Protein AF-A0A847GMW1-F1 (afdb_monomer)

pLDDT: mean 71.44, std 18.72, range [28.06, 96.75]

Nearest PDB structures (foldseek):
  8i24-assembly1_F  TM=3.185E-01  e=9.492E-01  Acetivibrio thermocellus DSM 1313

Foldseek 3Di:
DDDDDDDLFDPDVVLVVVLVPDPPNPDPVNVVVVLVSCLVLQLVLLQVLLVVVDDVCNVVLSVCRSVQCVVCVVVDDVVVHGPSVVSNVSSNVVVVVVSVVVVVVVVVVVVVVVVVVVPDDDPVRVVVVVVVLVVLQVLVVVLLVQLDDDDPPDQAFRLSLLQLLLLLLLQLVVVLPPVVPPDPPPDQPLVCCCPRNRPDDPVSQQDDRGPLFDGSVQLSVLCSVVLRDPVNHDALQNSQVSRCVRSVVPDHDDSVNSVVSNVVSVVSSVVRADPVSCVPRPCSSPPDPPPPDDDPPPPPPPDD

Structure (mmCIF, N/CA/C/O backbone):
data_AF-A0A847GMW1-F1
#
_entry.id   AF-A0A847GMW1-F1
#
loop_
_atom_site.group_PDB
_atom_site.id
_atom_site.type_symbol
_atom_site.label_atom_id
_atom_site.label_alt_id
_atom_site.label_comp_id
_atom_site.label_asym_id
_atom_site.label_entity_id
_atom_site.label_seq_id
_atom_site.pdbx_PDB_ins_code
_atom_site.Cartn_x
_atom_site.Cartn_y
_atom_site.Cartn_z
_atom_site.occupancy
_atom_site.B_iso_or_equiv
_atom_site.auth_seq_id
_atom_site.auth_comp_id
_atom_site.auth_asym_id
_atom_site.auth_atom_id
_atom_site.pdbx_PDB_model_num
ATOM 1 N N . MET A 1 1 ? 62.583 -33.931 -1.466 1.00 33.19 1 MET A N 1
ATOM 2 C CA . MET A 1 1 ? 61.457 -34.271 -0.573 1.00 33.19 1 MET A CA 1
ATOM 3 C C . MET A 1 1 ? 60.301 -33.359 -0.937 1.00 33.19 1 MET A C 1
ATOM 5 O O . MET A 1 1 ? 60.322 -32.197 -0.564 1.00 33.19 1 MET A O 1
ATOM 9 N N . MET A 1 2 ? 59.377 -33.835 -1.773 1.00 28.06 2 MET A N 1
ATOM 10 C CA . MET A 1 2 ? 58.154 -33.099 -2.097 1.00 28.06 2 MET A CA 1
ATOM 11 C C . MET A 1 2 ? 57.118 -33.457 -1.034 1.00 28.06 2 MET A C 1
ATOM 13 O O . MET A 1 2 ? 56.623 -34.579 -1.003 1.00 28.06 2 MET A O 1
ATOM 17 N N . THR A 1 3 ? 56.869 -32.529 -0.118 1.00 30.58 3 THR A N 1
ATOM 18 C CA . THR A 1 3 ? 55.766 -32.603 0.838 1.00 30.58 3 THR A CA 1
ATOM 19 C C . THR A 1 3 ? 54.470 -32.312 0.098 1.00 30.58 3 THR A C 1
ATOM 21 O O . THR A 1 3 ? 54.241 -31.192 -0.358 1.00 30.58 3 THR A O 1
ATOM 24 N N . THR A 1 4 ? 53.646 -33.341 -0.050 1.00 29.23 4 THR A N 1
ATOM 25 C CA . THR A 1 4 ? 52.258 -33.254 -0.502 1.00 29.23 4 THR A CA 1
ATOM 26 C C . THR A 1 4 ? 51.489 -32.289 0.413 1.00 29.23 4 THR A C 1
ATOM 28 O O . THR A 1 4 ? 51.640 -32.390 1.634 1.00 29.23 4 THR A O 1
ATOM 31 N N . PRO A 1 5 ? 50.686 -31.351 -0.120 1.00 29.02 5 PRO A N 1
ATOM 32 C CA . PRO A 1 5 ? 49.871 -30.475 0.713 1.00 29.02 5 PRO A CA 1
ATOM 33 C C . PRO A 1 5 ? 48.767 -31.280 1.424 1.00 29.02 5 PRO A C 1
ATOM 35 O O . PRO A 1 5 ? 48.314 -32.301 0.894 1.00 29.02 5 PRO A O 1
ATOM 38 N N . PRO A 1 6 ? 48.337 -30.853 2.624 1.00 32.53 6 PRO A N 1
ATOM 39 C CA . PRO A 1 6 ? 47.317 -31.551 3.388 1.00 32.53 6 PRO A CA 1
ATOM 40 C C . PRO A 1 6 ? 45.975 -31.503 2.652 1.00 32.53 6 PRO A C 1
ATOM 42 O O . PRO A 1 6 ? 45.559 -30.484 2.102 1.00 32.53 6 PRO A O 1
ATOM 45 N N . ASN A 1 7 ? 45.310 -32.651 2.643 1.00 33.22 7 ASN A N 1
ATOM 46 C CA . ASN A 1 7 ? 44.017 -32.874 2.021 1.00 33.22 7 ASN A CA 1
ATOM 47 C C . ASN A 1 7 ? 42.933 -32.114 2.817 1.00 33.22 7 ASN A C 1
ATOM 49 O O . ASN A 1 7 ? 42.370 -32.646 3.770 1.00 33.22 7 ASN A O 1
ATOM 53 N N . HIS A 1 8 ? 42.663 -30.852 2.468 1.00 36.12 8 HIS A N 1
ATOM 54 C CA . HIS A 1 8 ? 41.617 -30.009 3.072 1.00 36.12 8 HIS A CA 1
ATOM 55 C C . HIS A 1 8 ? 40.205 -30.395 2.582 1.00 36.12 8 HIS A C 1
ATOM 57 O O . HIS A 1 8 ? 39.470 -29.568 2.052 1.00 36.12 8 HIS A O 1
ATOM 63 N N . GLY A 1 9 ? 39.839 -31.674 2.706 1.00 38.69 9 GLY A N 1
ATOM 64 C CA . GLY A 1 9 ? 38.622 -32.231 2.100 1.00 38.69 9 GLY A CA 1
ATOM 65 C C . GLY A 1 9 ? 37.506 -32.643 3.061 1.00 38.69 9 GLY A C 1
ATOM 66 O O . GLY A 1 9 ? 36.422 -32.980 2.599 1.00 38.69 9 GLY A O 1
ATOM 67 N N . SER A 1 10 ? 37.722 -32.629 4.376 1.00 44.22 10 SER A N 1
ATOM 68 C CA . SER A 1 10 ? 36.699 -33.063 5.331 1.00 44.22 10 SER A CA 1
ATOM 69 C C . SER A 1 10 ? 36.701 -32.136 6.533 1.00 44.22 10 SER A C 1
ATOM 71 O O . SER A 1 10 ? 37.574 -32.230 7.389 1.00 44.22 10 SER A O 1
ATOM 73 N N . ILE A 1 11 ? 35.724 -31.232 6.598 1.00 51.75 11 ILE A N 1
ATOM 74 C CA . ILE A 1 11 ? 35.306 -30.690 7.892 1.00 51.75 11 ILE A CA 1
ATOM 75 C C . ILE A 1 11 ? 34.851 -31.909 8.693 1.00 51.75 11 ILE A C 1
ATOM 77 O O . ILE A 1 11 ? 33.996 -32.660 8.226 1.00 51.75 11 ILE A O 1
ATOM 81 N N . ASP A 1 12 ? 35.505 -32.157 9.821 1.00 52.75 12 ASP A N 1
ATOM 82 C CA . ASP A 1 12 ? 35.295 -33.354 10.624 1.00 52.75 12 ASP A CA 1
ATOM 83 C C . ASP A 1 12 ? 33.821 -33.447 11.049 1.00 52.75 12 ASP A C 1
ATOM 85 O O . ASP A 1 12 ? 33.290 -32.542 11.700 1.00 52.75 12 ASP A O 1
ATOM 89 N N . VAL A 1 13 ? 33.143 -34.513 10.620 1.00 48.09 13 VAL A N 1
ATOM 90 C CA . VAL A 1 13 ? 31.708 -34.743 10.861 1.00 48.09 13 VAL A CA 1
ATOM 91 C C . VAL A 1 13 ? 31.421 -34.761 12.369 1.00 48.09 13 VAL A C 1
ATOM 93 O O . VAL A 1 13 ? 30.369 -34.293 12.808 1.00 48.09 13 VAL A O 1
ATOM 96 N N . GLU A 1 14 ? 32.398 -35.185 13.178 1.00 44.16 14 GLU A N 1
ATOM 97 C CA . GLU A 1 14 ? 32.334 -35.174 14.643 1.00 44.16 14 GLU A CA 1
ATOM 98 C C . GLU A 1 14 ? 32.277 -33.751 15.232 1.00 44.16 14 GLU A C 1
ATOM 100 O O . GLU A 1 14 ? 31.551 -33.503 16.200 1.00 44.16 14 GLU A O 1
ATOM 105 N N . HIS A 1 15 ? 32.957 -32.780 14.610 1.00 51.28 15 HIS A N 1
ATOM 106 C CA . HIS A 1 15 ? 32.913 -31.366 15.008 1.00 51.28 15 HIS A CA 1
ATOM 107 C C . HIS A 1 15 ? 31.543 -30.728 14.703 1.00 51.28 15 HIS A C 1
ATOM 109 O O . HIS A 1 15 ? 31.118 -29.789 15.376 1.00 51.28 15 HIS A O 1
ATOM 115 N N . TRP A 1 16 ? 30.840 -31.261 13.698 1.00 53.06 16 TRP A N 1
ATOM 116 C CA . TRP A 1 16 ? 29.531 -30.808 13.219 1.00 53.06 16 TRP A CA 1
ATOM 117 C C . TRP A 1 16 ? 28.374 -31.298 14.099 1.00 53.06 16 TRP A C 1
ATOM 119 O O . TRP A 1 16 ? 27.509 -30.511 14.486 1.00 53.06 16 TRP A O 1
ATOM 129 N N . ILE A 1 17 ? 28.382 -32.591 14.444 1.00 49.16 17 ILE A N 1
ATOM 130 C CA . ILE A 1 17 ? 27.352 -33.215 15.289 1.00 49.16 17 ILE A CA 1
ATOM 131 C C . ILE A 1 17 ? 27.372 -32.575 16.680 1.00 49.16 17 ILE A C 1
ATOM 133 O O . ILE A 1 17 ? 26.330 -32.141 17.160 1.00 49.16 17 ILE A O 1
ATOM 137 N N . SER A 1 18 ? 28.564 -32.394 17.257 1.00 50.03 18 SER A N 1
ATOM 138 C CA . SER A 1 18 ? 28.765 -31.739 18.556 1.00 50.03 18 SER A CA 1
ATOM 139 C C . SER A 1 18 ? 28.154 -30.327 18.629 1.00 50.03 18 SER A C 1
ATOM 141 O O . SER A 1 18 ? 27.530 -29.974 19.628 1.00 50.03 18 SER A O 1
ATOM 143 N N . PHE A 1 19 ? 28.256 -29.531 17.556 1.00 52.16 19 PHE A N 1
ATOM 144 C CA . PHE A 1 19 ? 27.748 -28.153 17.513 1.00 52.16 19 PHE A CA 1
ATOM 145 C C . PHE A 1 19 ? 26.217 -28.057 17.391 1.00 52.16 19 PHE A C 1
ATOM 147 O O . PHE A 1 19 ? 25.624 -27.151 17.971 1.00 52.16 19 PHE A O 1
ATOM 154 N N . LEU A 1 20 ? 25.565 -28.970 16.661 1.00 50.62 20 LEU A N 1
ATOM 155 C CA . LEU A 1 20 ? 24.104 -28.957 16.486 1.00 50.62 20 LEU A CA 1
ATOM 156 C C . LEU A 1 20 ? 23.328 -29.608 17.636 1.00 50.62 20 LEU A C 1
ATOM 158 O O . LEU A 1 20 ? 22.137 -29.337 17.790 1.00 50.62 20 LEU A O 1
ATOM 162 N N . THR A 1 21 ? 23.971 -30.475 18.420 1.00 46.28 21 THR A N 1
ATOM 163 C CA . THR A 1 21 ? 23.317 -31.213 19.512 1.00 46.28 21 THR A CA 1
ATOM 164 C C . THR A 1 21 ? 23.533 -30.607 20.900 1.00 46.28 21 THR A C 1
ATOM 166 O O . THR A 1 21 ? 22.912 -31.072 21.852 1.00 46.28 21 THR A O 1
ATOM 169 N N . ASP A 1 22 ? 24.396 -29.595 21.039 1.00 48.56 22 ASP A N 1
ATOM 170 C CA . ASP A 1 22 ? 24.697 -28.933 22.316 1.00 48.56 22 ASP A CA 1
ATOM 171 C C . ASP A 1 22 ? 23.743 -27.735 22.552 1.00 48.56 22 ASP A C 1
ATOM 173 O O . ASP A 1 22 ? 23.810 -26.745 21.816 1.00 48.56 22 ASP A O 1
ATOM 177 N N . PRO A 1 23 ? 22.832 -27.782 23.545 1.00 44.62 23 PRO A N 1
ATOM 178 C CA . PRO A 1 23 ? 21.904 -26.687 23.841 1.00 44.62 23 PRO A CA 1
ATOM 179 C C . PRO A 1 23 ? 22.587 -25.416 24.390 1.00 44.62 23 PRO A C 1
ATOM 181 O O . PRO A 1 23 ? 21.950 -24.366 24.396 1.00 44.62 23 PRO A O 1
ATOM 184 N N . ASP A 1 24 ? 23.875 -25.475 24.765 1.00 49.16 24 ASP A N 1
ATOM 185 C CA . ASP A 1 24 ? 24.723 -24.316 25.114 1.00 49.16 24 ASP A CA 1
ATOM 186 C C . ASP A 1 24 ? 25.588 -23.818 23.921 1.00 49.16 24 ASP A C 1
ATOM 188 O O . ASP A 1 24 ? 26.554 -23.060 24.081 1.00 49.16 24 ASP A O 1
ATOM 192 N N . SER A 1 25 ? 25.260 -24.220 22.684 1.00 50.03 25 SER A N 1
ATOM 193 C CA . SER A 1 25 ? 25.965 -23.844 21.437 1.00 50.03 25 SER A CA 1
ATOM 194 C C . SER A 1 25 ? 25.814 -22.374 21.005 1.00 50.03 25 SER A C 1
ATOM 196 O O . SER A 1 25 ? 26.404 -21.957 20.006 1.00 50.03 25 SER A O 1
ATOM 198 N N . ASP A 1 26 ? 25.096 -21.549 21.773 1.00 52.03 26 ASP A N 1
ATOM 199 C CA . ASP A 1 26 ? 24.760 -20.166 21.412 1.00 52.03 26 ASP A CA 1
ATOM 200 C C . ASP A 1 26 ? 25.851 -19.123 21.737 1.00 52.03 26 ASP A C 1
ATOM 202 O O . ASP A 1 26 ? 25.687 -17.924 21.463 1.00 52.03 26 ASP A O 1
ATOM 206 N N . SER A 1 27 ? 27.005 -19.530 22.281 1.00 61.72 27 SER A N 1
ATOM 207 C CA . SER A 1 27 ? 28.092 -18.584 22.558 1.00 61.72 27 SER A CA 1
ATOM 208 C C . SER A 1 27 ? 28.654 -17.993 21.257 1.00 61.72 27 SER A C 1
ATOM 210 O O . SER A 1 27 ? 28.960 -18.695 20.291 1.00 61.72 27 SER A O 1
ATOM 212 N N . ARG A 1 28 ? 28.765 -16.659 21.209 1.00 58.41 28 ARG A N 1
ATOM 213 C CA . ARG A 1 28 ? 29.237 -15.911 20.029 1.00 58.41 28 ARG A CA 1
ATOM 214 C C . ARG A 1 28 ? 30.596 -16.419 19.529 1.00 58.41 28 ARG A C 1
ATOM 216 O O . ARG A 1 28 ? 30.769 -16.608 18.335 1.00 58.41 28 ARG A O 1
ATOM 223 N N . GLU A 1 29 ? 31.502 -16.760 20.444 1.00 65.19 29 GLU A N 1
ATOM 224 C CA . GLU A 1 29 ? 32.824 -17.301 20.107 1.00 65.19 29 GLU A CA 1
ATOM 225 C C . GLU A 1 29 ? 32.798 -18.675 19.426 1.00 65.19 29 GLU A C 1
ATOM 227 O O . GLU A 1 29 ? 33.642 -18.931 18.569 1.00 65.19 29 GLU A O 1
ATOM 232 N N . LYS A 1 30 ? 31.874 -19.578 19.793 1.00 64.12 30 LYS A N 1
ATOM 233 C CA . LYS A 1 30 ? 31.741 -20.875 19.104 1.00 64.12 30 LYS A CA 1
ATOM 234 C C . LYS A 1 30 ? 31.206 -20.663 17.685 1.00 64.12 30 LYS A C 1
ATOM 236 O O . LYS A 1 30 ? 31.702 -21.288 16.757 1.00 64.12 30 LYS A O 1
ATOM 241 N N . ARG A 1 31 ? 30.249 -19.744 17.503 1.00 65.31 31 ARG A N 1
ATOM 242 C CA . ARG A 1 31 ? 29.706 -19.376 16.182 1.00 65.31 31 ARG A CA 1
ATOM 243 C C . ARG A 1 31 ? 30.776 -18.783 15.266 1.00 65.31 31 ARG A C 1
ATOM 245 O O . ARG A 1 31 ? 30.891 -19.218 14.122 1.00 65.31 31 ARG A O 1
ATOM 252 N N . ASP A 1 32 ? 31.573 -17.856 15.790 1.00 66.56 32 ASP A N 1
ATOM 253 C CA . ASP A 1 32 ? 32.652 -17.207 15.043 1.00 66.56 32 ASP A CA 1
ATOM 254 C C . ASP A 1 32 ? 33.724 -18.234 14.624 1.00 66.56 32 ASP A C 1
ATOM 256 O O . ASP A 1 32 ? 34.073 -18.306 13.447 1.00 66.56 32 ASP A O 1
ATOM 260 N N . ARG A 1 33 ? 34.147 -19.130 15.533 1.00 68.25 33 ARG A N 1
ATOM 261 C CA . ARG A 1 33 ? 35.100 -20.217 15.221 1.00 68.25 33 ARG A CA 1
ATOM 262 C C . ARG A 1 33 ? 34.567 -21.220 14.195 1.00 68.25 33 ARG A C 1
ATOM 264 O O . ARG A 1 33 ? 35.305 -21.641 13.305 1.00 68.25 33 ARG A O 1
ATOM 271 N N . THR A 1 34 ? 33.296 -21.607 14.296 1.00 68.19 34 THR A N 1
ATOM 272 C CA . THR A 1 34 ? 32.662 -22.510 13.324 1.00 68.19 34 THR A CA 1
ATOM 273 C C . THR A 1 34 ? 32.617 -21.869 11.938 1.00 68.19 34 THR A C 1
ATOM 275 O O . THR A 1 34 ? 32.944 -22.520 10.946 1.00 68.19 34 THR A O 1
ATOM 278 N N . MET A 1 35 ? 32.284 -20.578 11.857 1.00 69.81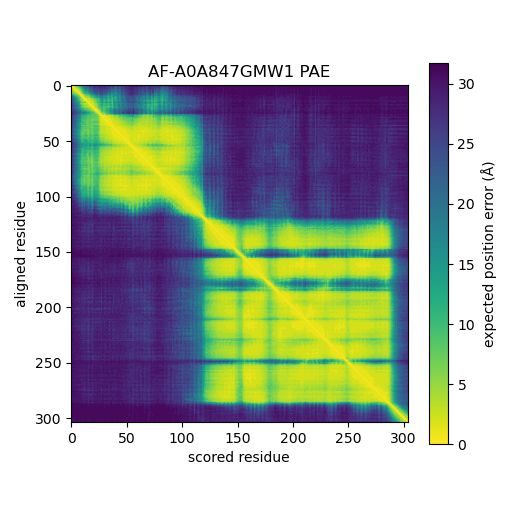 35 MET A N 1
ATOM 279 C CA . MET A 1 35 ? 32.309 -19.857 10.587 1.00 69.81 35 MET A CA 1
ATOM 280 C C . MET A 1 35 ? 33.717 -19.728 10.018 1.00 69.81 35 MET A C 1
ATOM 282 O O . MET A 1 35 ? 33.901 -19.993 8.832 1.00 69.81 35 MET A O 1
ATOM 286 N N . GLU A 1 36 ? 34.721 -19.417 10.836 1.00 74.69 36 GLU A N 1
ATOM 287 C CA . GLU A 1 36 ? 36.126 -19.404 10.409 1.00 74.69 36 GLU A CA 1
ATOM 288 C C . GLU A 1 36 ? 36.569 -20.742 9.803 1.00 74.69 36 GLU A C 1
ATOM 290 O O . GLU A 1 36 ? 37.229 -20.757 8.763 1.00 74.69 36 GLU A O 1
ATOM 295 N N . ALA A 1 37 ? 36.142 -21.866 10.387 1.00 76.19 37 ALA A N 1
ATOM 296 C CA . ALA A 1 37 ? 36.445 -23.198 9.870 1.00 76.19 37 ALA A CA 1
ATOM 297 C C . ALA A 1 37 ? 35.717 -23.521 8.550 1.00 76.19 37 ALA A C 1
ATOM 299 O O . ALA A 1 37 ? 36.250 -24.246 7.708 1.00 76.19 37 ALA A O 1
ATOM 300 N N . TRP A 1 38 ? 34.500 -23.005 8.349 1.00 74.81 38 TRP A N 1
ATOM 301 C CA . TRP A 1 38 ? 33.682 -23.298 7.162 1.00 74.81 38 TRP A CA 1
ATOM 302 C C . TRP A 1 38 ? 33.965 -22.369 5.982 1.00 74.81 38 TRP A C 1
ATOM 304 O O . TRP A 1 38 ? 33.752 -22.754 4.828 1.00 74.81 38 TRP A O 1
ATOM 314 N N . LEU A 1 39 ? 34.452 -21.157 6.252 1.00 77.56 39 LEU A N 1
ATOM 315 C CA . LEU A 1 39 ? 34.693 -20.114 5.257 1.00 77.56 39 LEU A CA 1
ATOM 316 C C . LEU A 1 39 ? 35.500 -20.586 4.035 1.00 77.56 39 LEU A C 1
ATOM 318 O O . LEU A 1 39 ? 35.083 -20.257 2.923 1.00 77.56 39 LEU A O 1
ATOM 322 N N . PRO A 1 40 ? 36.592 -21.367 4.168 1.00 82.50 40 PRO A N 1
ATOM 323 C CA . PRO A 1 40 ? 37.336 -21.856 3.007 1.00 82.50 40 PRO A CA 1
ATOM 324 C C . PRO A 1 40 ? 36.481 -22.713 2.063 1.00 82.50 40 PRO A C 1
ATOM 326 O O . PRO A 1 40 ? 36.466 -22.471 0.857 1.00 82.50 40 PRO A O 1
ATOM 329 N N . ALA A 1 41 ? 35.707 -23.659 2.606 1.00 77.88 41 ALA A N 1
ATOM 330 C CA . ALA A 1 41 ? 34.852 -24.546 1.814 1.00 77.88 41 ALA A CA 1
ATOM 331 C C . ALA A 1 41 ? 33.679 -23.791 1.167 1.00 77.88 41 ALA A C 1
ATOM 333 O O . ALA A 1 41 ? 33.313 -24.068 0.023 1.00 77.88 41 ALA A O 1
ATOM 334 N N . ILE A 1 42 ? 33.112 -22.811 1.880 1.00 82.50 42 ILE A N 1
ATOM 335 C CA . ILE A 1 42 ? 32.058 -21.936 1.355 1.00 82.50 42 ILE A CA 1
ATOM 336 C C . ILE A 1 42 ? 32.597 -21.093 0.198 1.00 82.50 42 ILE A C 1
ATOM 338 O O . ILE A 1 42 ? 31.969 -21.052 -0.857 1.00 82.50 42 ILE A O 1
ATOM 342 N N . ARG A 1 43 ? 33.766 -20.461 0.361 1.00 83.81 43 ARG A N 1
ATOM 343 C CA . ARG A 1 43 ? 34.387 -19.626 -0.678 1.00 83.81 43 ARG A CA 1
ATOM 344 C C . ARG A 1 43 ? 34.739 -20.431 -1.920 1.00 83.81 43 ARG A C 1
ATOM 346 O O . ARG A 1 43 ? 34.414 -20.009 -3.022 1.00 83.81 43 ARG A O 1
ATOM 353 N N . GLU A 1 44 ? 35.315 -21.617 -1.762 1.00 82.81 44 GLU A N 1
ATOM 354 C CA . GLU A 1 44 ? 35.658 -22.478 -2.898 1.00 82.81 44 GLU A CA 1
ATOM 355 C C . GLU A 1 44 ? 34.411 -22.972 -3.661 1.00 82.81 44 GLU A C 1
ATOM 357 O O . GLU A 1 44 ? 34.415 -23.100 -4.891 1.00 82.81 44 GLU A O 1
ATOM 362 N N . ALA A 1 45 ? 33.320 -23.275 -2.948 1.00 80.62 45 ALA A N 1
ATOM 363 C CA . ALA A 1 45 ? 32.037 -23.585 -3.577 1.00 80.62 45 ALA A CA 1
ATOM 364 C C . ALA A 1 45 ? 31.462 -22.346 -4.287 1.00 80.62 45 ALA A C 1
ATOM 366 O O . ALA A 1 45 ? 31.069 -22.432 -5.451 1.00 80.62 45 ALA A O 1
ATOM 367 N N . ALA A 1 46 ? 31.483 -21.185 -3.629 1.00 84.19 46 ALA A N 1
ATOM 368 C CA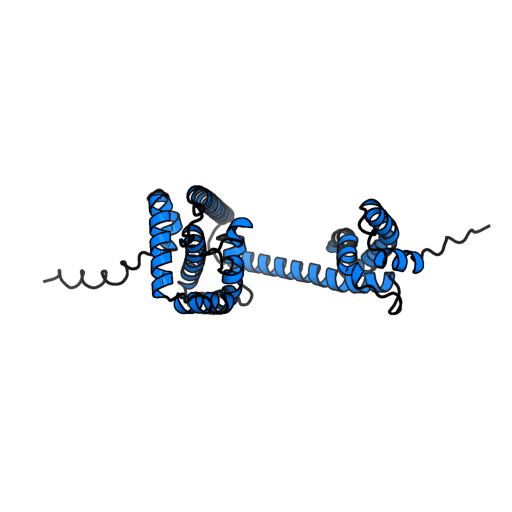 . ALA A 1 46 ? 30.982 -19.927 -4.167 1.00 84.19 46 ALA A CA 1
ATOM 369 C C . ALA A 1 46 ? 31.730 -19.496 -5.431 1.00 84.19 46 ALA A C 1
ATOM 371 O O . ALA A 1 46 ? 31.089 -19.177 -6.425 1.00 84.19 46 ALA A O 1
ATOM 372 N N . GLU A 1 47 ? 33.063 -19.553 -5.451 1.00 85.81 47 GLU A N 1
ATOM 373 C CA . GLU A 1 47 ? 33.874 -19.190 -6.617 1.00 85.81 47 GLU A CA 1
ATOM 374 C C . GLU A 1 47 ? 33.553 -20.061 -7.835 1.00 85.81 47 GLU A C 1
ATOM 376 O O . GLU A 1 47 ? 33.414 -19.552 -8.955 1.00 85.81 47 GLU A O 1
ATOM 381 N N . ARG A 1 48 ? 33.385 -21.372 -7.622 1.00 79.94 48 ARG A N 1
ATOM 382 C CA . ARG A 1 48 ? 32.999 -22.310 -8.683 1.00 79.94 48 ARG A CA 1
ATOM 383 C C . ARG A 1 48 ? 31.590 -22.046 -9.189 1.00 79.94 48 ARG A C 1
ATOM 385 O O . ARG A 1 48 ? 31.382 -22.023 -10.401 1.00 79.94 48 ARG A O 1
ATOM 392 N N . VAL A 1 49 ? 30.629 -21.831 -8.296 1.00 78.44 49 VAL A N 1
ATOM 393 C CA . VAL A 1 49 ? 29.233 -21.584 -8.676 1.00 78.44 49 VAL A CA 1
ATOM 394 C C . VAL A 1 49 ? 29.088 -20.221 -9.360 1.00 78.44 49 VAL A C 1
ATOM 396 O O . VAL A 1 49 ? 28.511 -20.146 -10.443 1.00 78.44 49 VAL A O 1
ATOM 399 N N . ALA A 1 50 ? 29.673 -19.162 -8.798 1.00 81.69 50 ALA A N 1
ATOM 400 C CA . ALA A 1 50 ? 29.608 -17.796 -9.314 1.00 81.69 50 ALA A CA 1
ATOM 401 C C . ALA A 1 50 ? 30.243 -17.656 -10.707 1.00 81.69 50 ALA A C 1
ATOM 403 O O . ALA A 1 50 ? 29.776 -16.858 -11.518 1.00 81.69 50 ALA A O 1
ATOM 404 N N . SER A 1 51 ? 31.247 -18.481 -11.040 1.00 80.44 51 SER A N 1
ATOM 405 C CA . SER A 1 51 ? 31.846 -18.510 -12.385 1.00 80.44 51 SER A CA 1
ATOM 406 C C . SER A 1 51 ? 30.834 -18.783 -13.511 1.00 80.44 51 SER A C 1
ATOM 408 O O . SER A 1 51 ? 31.065 -18.381 -14.651 1.00 80.44 51 SER A O 1
ATOM 410 N N . ARG A 1 52 ? 29.686 -19.403 -13.193 1.00 75.94 52 ARG A N 1
ATOM 411 C CA . ARG A 1 52 ? 28.605 -19.713 -14.143 1.00 75.94 52 ARG A CA 1
ATOM 412 C C . ARG A 1 52 ? 27.693 -18.524 -14.455 1.00 75.94 52 ARG A C 1
ATOM 414 O O . ARG A 1 52 ? 26.980 -18.572 -15.450 1.00 75.94 52 ARG A O 1
ATOM 421 N N . PHE A 1 53 ? 27.718 -17.474 -13.634 1.00 70.31 53 PHE A N 1
ATOM 422 C CA . PHE A 1 53 ? 26.830 -16.308 -13.745 1.00 70.31 53 PHE A CA 1
ATOM 423 C C . PHE A 1 53 ? 27.521 -15.079 -14.363 1.00 70.31 53 PHE A C 1
ATOM 425 O O . PHE A 1 53 ? 26.925 -14.011 -14.473 1.00 70.31 53 PHE A O 1
ATOM 432 N N . GLY A 1 54 ? 28.766 -15.233 -14.828 1.00 68.75 54 GLY A N 1
ATOM 433 C CA . GLY A 1 54 ? 29.533 -14.18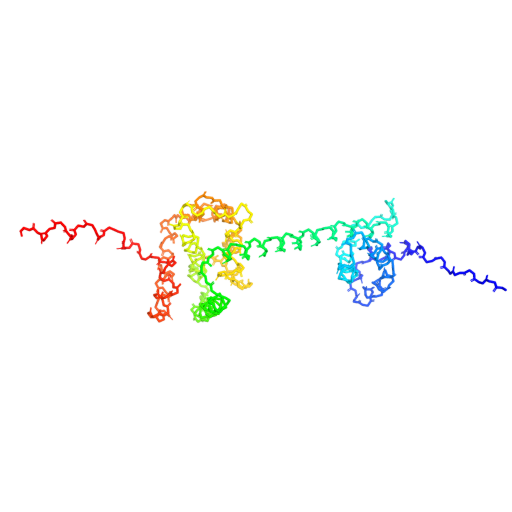8 -15.507 1.00 68.75 54 GLY A CA 1
ATOM 434 C C . GLY A 1 54 ? 30.346 -13.287 -14.561 1.00 68.75 54 GLY A C 1
ATOM 435 O O . GLY A 1 54 ? 30.086 -13.219 -13.360 1.00 68.75 54 GLY A O 1
ATOM 436 N N . PRO A 1 55 ? 31.360 -12.576 -15.089 1.00 74.94 55 PRO A N 1
ATOM 437 C CA . PRO A 1 55 ? 32.363 -11.883 -14.274 1.00 74.94 55 PRO A CA 1
ATOM 438 C C . PRO A 1 55 ? 31.803 -10.712 -13.456 1.00 74.94 55 PRO A C 1
ATOM 440 O O . PRO A 1 55 ? 32.348 -10.415 -12.398 1.00 74.94 55 PRO A O 1
ATOM 443 N N . ARG A 1 56 ? 30.704 -10.085 -13.904 1.00 79.19 56 ARG A N 1
ATOM 444 C CA . ARG A 1 56 ? 30.054 -8.955 -13.213 1.00 79.19 56 ARG A CA 1
ATOM 445 C C . ARG A 1 56 ? 29.548 -9.328 -11.815 1.00 79.19 56 ARG A C 1
ATOM 447 O O . ARG A 1 56 ? 29.677 -8.526 -10.904 1.00 79.19 56 ARG A O 1
ATOM 454 N N . TRP A 1 57 ? 28.992 -10.527 -11.659 1.00 76.69 57 TRP A N 1
ATOM 455 C CA . TRP A 1 57 ? 28.353 -10.974 -10.416 1.00 76.69 57 TRP A CA 1
ATOM 456 C C . TRP A 1 57 ? 29.316 -11.694 -9.474 1.00 76.69 57 TRP A C 1
ATOM 458 O O . TRP A 1 57 ? 28.996 -11.943 -8.319 1.00 76.69 57 TRP A O 1
ATOM 468 N N . LYS A 1 58 ? 30.506 -12.058 -9.963 1.00 77.25 58 LYS A N 1
ATOM 469 C CA . LYS A 1 58 ? 31.385 -13.006 -9.279 1.00 77.25 58 LYS A CA 1
ATOM 470 C C . LYS A 1 58 ? 31.770 -12.558 -7.870 1.00 77.25 58 LYS A C 1
ATOM 472 O O . LYS A 1 58 ? 31.734 -13.373 -6.959 1.00 77.25 58 LYS A O 1
ATOM 477 N N . GLN A 1 59 ? 32.151 -11.295 -7.708 1.00 81.75 59 GLN A N 1
ATOM 478 C CA . GLN A 1 59 ? 32.627 -10.789 -6.423 1.00 81.75 59 GLN A CA 1
ATOM 479 C C . GLN A 1 59 ? 31.481 -10.647 -5.415 1.00 81.75 59 GLN A C 1
ATOM 481 O O . GLN A 1 59 ? 31.566 -11.199 -4.327 1.00 81.75 59 GLN A O 1
ATOM 486 N N . GLU A 1 60 ? 30.371 -10.039 -5.835 1.00 81.88 60 GLU A N 1
ATOM 487 C CA . GLU A 1 60 ? 29.168 -9.864 -5.012 1.00 81.88 60 GLU A CA 1
ATOM 488 C C . GLU A 1 60 ? 28.594 -11.206 -4.528 1.00 81.88 60 GLU A C 1
ATOM 490 O O . GLU A 1 60 ? 28.330 -11.386 -3.345 1.00 81.88 60 GLU A O 1
ATOM 495 N N . LEU A 1 61 ? 28.483 -12.199 -5.415 1.00 84.00 61 LEU A N 1
ATOM 496 C CA . LEU A 1 61 ? 27.965 -13.519 -5.048 1.00 84.00 61 LEU A CA 1
ATOM 497 C C . LEU A 1 61 ? 28.901 -14.271 -4.085 1.00 84.00 61 LEU A C 1
ATOM 499 O O . LEU A 1 61 ? 28.435 -14.967 -3.183 1.00 84.00 61 LEU A O 1
ATOM 503 N N . VAL A 1 62 ? 30.220 -14.143 -4.260 1.00 84.94 62 VAL A N 1
ATOM 504 C CA . VAL A 1 62 ? 31.203 -14.770 -3.360 1.00 84.94 62 VAL A CA 1
ATOM 505 C C . VAL A 1 62 ? 31.178 -14.127 -1.971 1.00 84.94 62 VAL A C 1
ATOM 507 O O . VAL A 1 62 ? 31.283 -14.853 -0.981 1.00 84.94 62 VAL A O 1
ATOM 510 N N . ASP A 1 63 ? 30.988 -12.810 -1.893 1.00 84.50 63 ASP A N 1
ATOM 511 C CA . ASP A 1 63 ? 30.910 -12.071 -0.629 1.00 84.50 63 ASP A CA 1
ATOM 512 C C . ASP A 1 63 ? 29.633 -12.412 0.168 1.00 84.50 63 ASP A C 1
ATOM 514 O O . ASP A 1 63 ? 29.688 -12.523 1.393 1.00 84.50 63 ASP A O 1
ATOM 518 N N . GLU A 1 64 ? 28.511 -12.675 -0.511 1.00 84.31 64 GLU A N 1
ATOM 519 C CA . GLU A 1 64 ? 27.224 -13.054 0.104 1.00 84.31 64 GLU A CA 1
ATOM 520 C C . GLU A 1 64 ? 27.153 -14.527 0.557 1.00 84.31 64 GLU A C 1
ATOM 522 O O . GLU A 1 64 ? 26.360 -14.904 1.428 1.00 84.31 64 GLU A O 1
ATOM 527 N N . ALA A 1 65 ? 27.993 -15.395 -0.012 1.00 80.69 65 ALA A N 1
ATOM 528 C CA . ALA A 1 65 ? 27.935 -16.839 0.211 1.00 80.69 65 ALA A CA 1
ATOM 529 C C . ALA A 1 65 ? 27.985 -17.281 1.692 1.00 80.69 65 ALA A C 1
ATOM 531 O O . ALA A 1 65 ? 27.213 -18.175 2.060 1.00 80.69 65 ALA A O 1
ATOM 532 N N . PRO A 1 66 ? 28.827 -16.699 2.574 1.00 80.44 66 PRO A N 1
ATOM 533 C CA . PRO A 1 66 ? 28.878 -17.087 3.984 1.00 80.44 66 PRO A CA 1
ATOM 534 C C . PRO A 1 66 ? 27.557 -16.870 4.722 1.00 80.44 66 PRO A C 1
ATOM 536 O O . PRO A 1 66 ? 27.167 -17.719 5.524 1.00 80.44 66 PRO A O 1
ATOM 539 N N . LEU A 1 67 ? 26.850 -15.775 4.428 1.00 79.56 67 LEU A N 1
ATOM 540 C CA . LEU A 1 67 ? 25.571 -15.458 5.060 1.00 79.56 67 LEU A CA 1
ATOM 541 C C . LEU A 1 67 ? 24.476 -16.430 4.604 1.00 79.56 67 LEU A C 1
ATOM 543 O O . LEU A 1 67 ? 23.760 -16.992 5.431 1.00 79.56 67 LEU A O 1
ATOM 547 N N . ILE A 1 68 ? 24.412 -16.706 3.301 1.00 80.69 68 ILE A N 1
ATOM 548 C CA . ILE A 1 68 ? 23.443 -17.644 2.716 1.00 80.69 68 ILE A CA 1
ATOM 549 C C . ILE A 1 68 ? 23.608 -19.048 3.316 1.00 80.69 68 ILE A C 1
ATOM 551 O O . ILE A 1 68 ? 22.628 -19.697 3.695 1.00 80.69 68 ILE A O 1
ATOM 555 N N . ILE A 1 69 ? 24.850 -19.528 3.429 1.00 80.56 69 ILE A N 1
ATOM 556 C CA . ILE A 1 69 ? 25.129 -20.835 4.034 1.00 80.56 69 ILE A CA 1
ATOM 557 C C . ILE A 1 69 ? 24.816 -20.829 5.527 1.00 80.56 69 ILE A C 1
ATOM 559 O O . ILE A 1 69 ? 24.240 -21.798 6.026 1.00 80.56 69 ILE A O 1
ATOM 563 N N . TRP A 1 70 ? 25.119 -19.741 6.237 1.00 74.31 70 TRP A N 1
ATOM 564 C CA . TRP A 1 70 ? 24.779 -19.615 7.649 1.00 74.31 70 TRP A CA 1
ATOM 565 C C . TRP A 1 70 ? 23.274 -19.746 7.895 1.00 74.31 70 TRP A C 1
ATOM 567 O O . TRP A 1 70 ? 22.861 -20.495 8.780 1.00 74.31 70 TRP A O 1
ATOM 577 N N . GLU A 1 71 ? 22.435 -19.091 7.095 1.00 74.00 71 GLU A N 1
ATOM 578 C CA . GLU A 1 71 ? 20.974 -19.185 7.213 1.00 74.00 71 GLU A CA 1
ATOM 579 C C . GLU A 1 71 ? 20.441 -20.590 6.909 1.00 74.00 71 GLU A C 1
ATOM 581 O O . GLU A 1 71 ? 19.466 -21.039 7.514 1.00 74.00 71 GLU A O 1
ATOM 586 N N . ARG A 1 72 ? 21.096 -21.317 5.997 1.00 75.31 72 ARG A N 1
ATOM 587 C CA . ARG A 1 72 ? 20.671 -22.653 5.557 1.00 75.31 72 ARG A CA 1
ATOM 588 C C . ARG A 1 72 ? 21.335 -23.803 6.310 1.00 75.31 72 ARG A C 1
ATOM 590 O O . ARG A 1 72 ? 20.948 -24.950 6.091 1.00 75.31 72 ARG A O 1
ATOM 597 N N . ARG A 1 73 ? 22.261 -23.527 7.233 1.00 73.38 73 ARG A N 1
ATOM 598 C CA . ARG A 1 73 ? 23.064 -24.540 7.943 1.00 73.38 73 ARG A CA 1
ATOM 599 C C . ARG A 1 73 ? 22.235 -25.657 8.582 1.00 73.38 73 ARG A C 1
ATOM 601 O O . ARG A 1 73 ? 22.607 -26.814 8.481 1.00 73.38 73 ARG A O 1
ATOM 608 N N . ALA A 1 74 ? 21.073 -25.339 9.154 1.00 70.69 74 ALA A N 1
ATOM 609 C CA . ALA A 1 74 ? 20.215 -26.323 9.823 1.00 70.69 74 ALA A CA 1
ATOM 610 C C . ALA A 1 74 ? 19.633 -27.396 8.876 1.00 70.69 74 ALA A C 1
ATOM 612 O O . ALA A 1 74 ? 19.071 -28.378 9.344 1.00 70.69 74 ALA A O 1
ATOM 613 N N . SER A 1 75 ? 19.741 -27.201 7.557 1.00 72.62 75 SER A N 1
ATOM 614 C CA . SER A 1 75 ? 19.251 -28.136 6.535 1.00 72.62 75 SER A CA 1
ATOM 615 C C . SER A 1 75 ? 20.329 -29.047 5.943 1.00 72.62 75 SER A C 1
ATOM 617 O O . SER A 1 75 ? 20.015 -29.863 5.076 1.00 72.62 75 SER A O 1
ATOM 619 N N . PHE A 1 76 ? 21.588 -28.913 6.371 1.00 73.06 76 PHE A N 1
ATOM 620 C CA . PHE A 1 76 ? 22.647 -29.822 5.946 1.00 73.06 76 PHE A CA 1
ATOM 621 C C . PHE A 1 76 ? 22.511 -31.172 6.655 1.00 73.06 76 PHE A C 1
ATOM 623 O O . PHE A 1 76 ? 22.374 -31.230 7.875 1.00 73.06 76 PHE A O 1
ATOM 630 N N . ASP A 1 77 ? 22.581 -32.242 5.869 1.00 71.06 77 ASP A N 1
ATOM 631 C CA . ASP A 1 77 ? 22.524 -33.626 6.327 1.00 71.06 77 ASP A CA 1
ATOM 632 C C . ASP A 1 77 ? 23.790 -34.351 5.825 1.00 71.06 77 ASP A C 1
ATOM 634 O O . ASP A 1 77 ? 23.925 -34.545 4.608 1.00 71.06 77 ASP A O 1
ATOM 638 N N . PRO A 1 78 ? 24.734 -34.714 6.716 1.00 69.50 78 PRO A N 1
ATOM 639 C CA . PRO A 1 78 ? 25.996 -35.341 6.327 1.00 69.50 78 PRO A CA 1
ATOM 640 C C . PRO A 1 78 ? 25.804 -36.742 5.728 1.00 69.50 78 PRO A C 1
ATOM 642 O O . PRO A 1 78 ? 26.631 -37.167 4.921 1.00 69.50 78 PRO A O 1
ATOM 645 N N . ASP A 1 79 ? 24.696 -37.426 6.036 1.00 70.12 79 ASP A N 1
ATOM 646 C CA . ASP A 1 79 ? 24.388 -38.748 5.478 1.00 70.12 79 ASP A CA 1
ATOM 647 C C . ASP A 1 79 ? 23.939 -38.660 4.008 1.00 70.12 79 ASP A C 1
ATOM 649 O O . ASP A 1 79 ? 23.948 -39.652 3.275 1.00 70.12 79 ASP A O 1
ATOM 653 N N . ARG A 1 80 ? 23.562 -37.460 3.543 1.00 60.31 80 ARG A N 1
ATOM 654 C CA . ARG A 1 80 ? 23.105 -37.201 2.167 1.00 60.31 80 ARG A CA 1
ATOM 655 C C . ARG A 1 80 ? 24.184 -36.643 1.244 1.00 60.31 80 ARG A C 1
ATOM 657 O O . ARG A 1 80 ? 23.937 -36.529 0.042 1.00 60.31 80 ARG A O 1
ATOM 664 N N . GLY A 1 81 ? 25.363 -36.296 1.759 1.00 67.12 81 GLY A N 1
ATOM 665 C CA . GLY A 1 81 ? 26.479 -35.833 0.938 1.00 67.12 81 GLY A CA 1
ATOM 666 C C . GLY A 1 81 ? 27.465 -34.922 1.6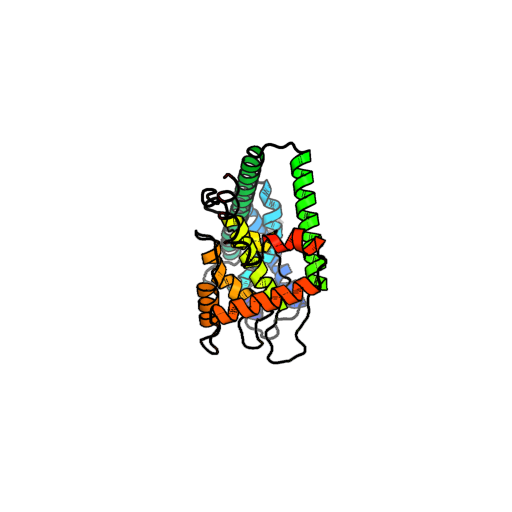64 1.00 67.12 81 GLY A C 1
ATOM 667 O O . GLY A 1 81 ? 27.323 -34.600 2.838 1.00 67.12 81 GLY A O 1
ATOM 668 N N . THR A 1 82 ? 28.492 -34.480 0.936 1.00 74.69 82 THR A N 1
ATOM 669 C CA . THR A 1 82 ? 29.538 -33.619 1.502 1.00 74.69 82 THR A CA 1
ATOM 670 C C . THR A 1 82 ? 29.045 -32.186 1.701 1.00 74.69 82 THR A C 1
ATOM 672 O O . THR A 1 82 ? 28.234 -31.669 0.928 1.00 74.69 82 THR A O 1
ATOM 675 N N . PHE A 1 83 ? 29.609 -31.493 2.693 1.00 70.88 83 PHE A N 1
ATOM 676 C CA . PHE A 1 83 ? 29.312 -30.078 2.945 1.00 70.88 83 PHE A CA 1
ATOM 677 C C . PHE A 1 83 ? 29.602 -29.193 1.721 1.00 70.88 83 PHE A C 1
ATOM 679 O O . PHE A 1 83 ? 28.854 -28.275 1.406 1.00 70.88 83 PHE A O 1
ATOM 686 N N . GLN A 1 84 ? 30.649 -29.517 0.962 1.00 70.56 84 GLN A N 1
ATOM 687 C CA . GLN A 1 84 ? 31.006 -28.806 -0.266 1.00 70.56 84 GLN A CA 1
ATOM 688 C C . GLN A 1 84 ? 29.933 -28.961 -1.365 1.00 70.56 84 GLN A C 1
ATOM 690 O O . GLN A 1 84 ? 29.621 -27.997 -2.072 1.00 70.56 84 GLN A O 1
ATOM 695 N N . ALA A 1 85 ? 29.335 -30.153 -1.495 1.00 63.47 85 ALA A N 1
ATOM 696 C CA . ALA A 1 85 ? 28.228 -30.401 -2.418 1.00 63.47 85 ALA A CA 1
ATOM 697 C C . ALA A 1 85 ? 26.952 -29.676 -1.967 1.00 63.47 85 ALA A C 1
ATOM 699 O O . ALA A 1 85 ? 26.294 -29.031 -2.785 1.00 63.47 85 ALA A O 1
ATOM 700 N N . PHE A 1 86 ? 26.657 -29.699 -0.665 1.00 74.75 86 PHE A N 1
ATOM 701 C CA . PHE A 1 86 ? 25.571 -28.922 -0.067 1.00 74.75 86 PHE A CA 1
ATOM 702 C C . PHE A 1 86 ? 25.710 -27.423 -0.363 1.00 74.75 86 PHE A C 1
ATOM 704 O O . PHE A 1 86 ? 24.792 -26.823 -0.925 1.00 74.75 86 PHE A O 1
ATOM 711 N N . CYS A 1 87 ? 26.879 -26.835 -0.084 1.00 73.12 87 CYS A N 1
ATOM 712 C CA . CYS A 1 87 ? 27.151 -25.430 -0.378 1.00 73.12 87 CYS A CA 1
ATOM 713 C C . CYS A 1 87 ? 26.965 -25.120 -1.864 1.00 73.12 87 CYS A C 1
ATOM 715 O O . CYS A 1 87 ? 26.342 -24.124 -2.213 1.00 73.12 87 CYS A O 1
ATOM 717 N N . SER A 1 88 ? 27.448 -25.994 -2.749 1.00 73.06 88 SER A N 1
ATOM 718 C CA . SER A 1 88 ? 27.327 -25.796 -4.197 1.00 73.06 88 SER A CA 1
ATOM 719 C C . SER A 1 88 ? 25.868 -25.740 -4.663 1.00 73.06 88 SER A C 1
ATOM 721 O O . SER A 1 88 ? 25.525 -24.898 -5.489 1.00 73.06 88 SER A O 1
ATOM 723 N N . VAL A 1 89 ? 24.999 -26.604 -4.127 1.00 70.00 89 VAL A N 1
ATOM 724 C CA . VAL A 1 89 ? 23.567 -26.635 -4.471 1.00 70.00 89 VAL A CA 1
ATOM 725 C C . VAL A 1 89 ? 22.838 -25.416 -3.909 1.00 70.00 89 VAL A C 1
ATOM 727 O O . VAL A 1 89 ? 22.126 -24.733 -4.646 1.00 70.00 89 VAL A O 1
ATOM 730 N N . VAL A 1 90 ? 23.040 -25.112 -2.625 1.00 73.69 90 VAL A N 1
ATOM 731 C CA . VAL A 1 90 ? 22.392 -23.971 -1.961 1.00 73.69 90 VAL A CA 1
ATOM 732 C C . VAL A 1 90 ? 22.781 -22.656 -2.636 1.00 73.69 90 VAL A C 1
ATOM 734 O O . VAL A 1 90 ? 21.906 -21.857 -2.972 1.00 73.69 90 VAL A O 1
ATOM 737 N N . LEU A 1 91 ? 24.076 -22.452 -2.892 1.00 76.50 91 LEU A N 1
ATOM 738 C CA . LEU A 1 91 ? 24.573 -21.239 -3.539 1.00 76.50 91 LEU A CA 1
ATOM 739 C C . LEU A 1 91 ? 24.123 -21.146 -4.993 1.00 76.50 91 LEU A C 1
ATOM 741 O O . LEU A 1 91 ? 23.807 -20.055 -5.443 1.00 76.50 91 LEU A O 1
ATOM 745 N N . TYR A 1 92 ? 24.031 -22.258 -5.727 1.00 72.50 92 TYR A N 1
ATOM 746 C CA . TYR A 1 92 ? 23.560 -22.220 -7.113 1.00 72.50 92 TYR A CA 1
ATOM 747 C C . TYR A 1 92 ? 22.135 -21.675 -7.220 1.00 72.50 92 TYR A C 1
ATOM 749 O O . TYR A 1 92 ? 21.886 -20.776 -8.022 1.00 72.50 92 TYR A O 1
ATOM 757 N N . HIS A 1 93 ? 21.219 -22.167 -6.384 1.00 69.50 93 HIS A N 1
ATOM 758 C CA . HIS A 1 93 ? 19.842 -21.678 -6.374 1.00 69.50 93 HIS A CA 1
ATOM 759 C C . HIS A 1 93 ? 19.736 -20.250 -5.832 1.00 69.50 93 HIS A C 1
ATOM 761 O O . HIS A 1 93 ? 19.028 -19.433 -6.414 1.00 69.50 93 HIS A O 1
ATOM 767 N N . ALA A 1 94 ? 20.478 -19.917 -4.772 1.00 71.62 94 ALA A N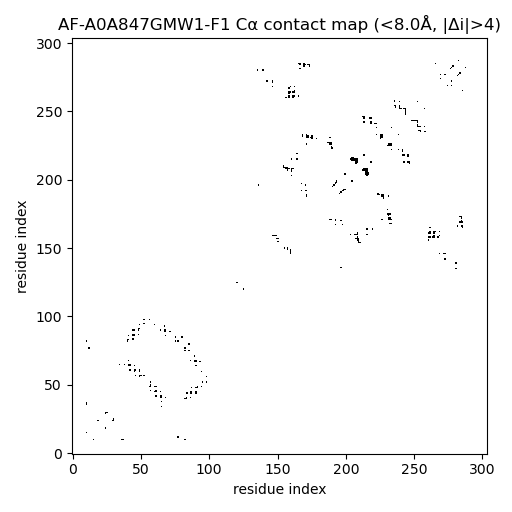 1
ATOM 768 C CA . ALA A 1 94 ? 20.471 -18.564 -4.222 1.00 71.62 94 ALA A CA 1
ATOM 769 C C . ALA A 1 94 ? 21.043 -17.529 -5.208 1.00 71.62 94 ALA A C 1
ATOM 771 O O . ALA A 1 94 ? 20.475 -16.453 -5.372 1.00 71.62 94 ALA A O 1
ATOM 772 N N . PHE A 1 95 ? 22.133 -17.854 -5.905 1.00 82.94 95 PHE A N 1
ATOM 773 C CA . PHE A 1 95 ? 22.740 -16.971 -6.901 1.00 82.94 95 PHE A CA 1
ATOM 774 C C . PHE A 1 95 ? 21.857 -16.822 -8.134 1.00 82.94 95 PHE A C 1
ATOM 776 O O . PHE A 1 95 ? 21.728 -15.713 -8.645 1.00 82.94 95 PHE A O 1
ATOM 783 N N . LEU A 1 96 ? 21.211 -17.904 -8.582 1.00 73.69 96 LEU A N 1
ATOM 784 C CA . LEU A 1 96 ? 20.215 -17.838 -9.649 1.00 73.69 96 LEU A CA 1
ATOM 785 C C . LEU A 1 96 ? 19.079 -16.882 -9.269 1.00 73.69 96 LEU A C 1
ATOM 787 O O . LEU A 1 96 ? 18.771 -15.980 -10.041 1.00 73.69 96 LEU A O 1
ATOM 791 N N . ASP A 1 97 ? 18.534 -17.002 -8.057 1.00 77.38 97 ASP A N 1
ATOM 792 C CA . ASP A 1 97 ? 17.496 -16.099 -7.556 1.00 77.38 97 ASP A CA 1
ATOM 793 C C . ASP A 1 97 ? 17.966 -14.637 -7.495 1.00 77.38 97 ASP A C 1
ATOM 795 O O . ASP A 1 97 ? 17.203 -13.736 -7.848 1.00 77.38 97 ASP A O 1
ATOM 799 N N . ILE A 1 98 ? 19.200 -14.378 -7.049 1.00 78.06 98 ILE A N 1
ATOM 800 C CA . ILE A 1 98 ? 19.784 -13.027 -6.990 1.00 78.06 98 ILE A CA 1
ATOM 801 C C . ILE A 1 98 ? 19.927 -12.448 -8.400 1.00 78.06 98 ILE A C 1
ATOM 803 O O . ILE A 1 98 ? 19.438 -11.351 -8.667 1.00 78.06 98 ILE A O 1
ATOM 807 N N . VAL A 1 99 ? 20.533 -13.198 -9.321 1.00 75.94 99 VAL A N 1
ATOM 808 C CA . VAL A 1 99 ? 20.751 -12.761 -10.705 1.00 75.94 99 VAL A CA 1
ATOM 809 C C . VAL A 1 99 ? 19.422 -12.555 -11.426 1.00 75.94 99 VAL A C 1
ATOM 811 O O . VAL A 1 99 ? 19.251 -11.553 -12.113 1.00 75.94 99 VAL A O 1
ATOM 814 N N . GLU A 1 100 ? 18.444 -13.440 -11.238 1.00 75.06 100 GLU A N 1
ATOM 815 C CA . GLU A 1 100 ? 17.115 -13.283 -11.822 1.00 75.06 100 GLU A CA 1
ATOM 816 C C . GLU A 1 100 ? 16.333 -12.114 -11.221 1.00 75.06 100 GLU A C 1
ATOM 818 O O . GLU A 1 100 ? 15.604 -11.438 -11.948 1.00 75.06 100 GLU A O 1
ATOM 823 N N . LYS A 1 101 ? 16.434 -11.867 -9.908 1.00 71.31 101 LYS A N 1
ATOM 824 C CA . LYS A 1 101 ? 15.818 -10.693 -9.267 1.00 71.31 101 LYS A CA 1
ATOM 825 C C . LYS A 1 101 ? 16.439 -9.409 -9.793 1.00 71.31 101 LYS A C 1
ATOM 827 O O . LYS A 1 101 ? 15.701 -8.484 -10.125 1.00 71.31 101 LYS A O 1
ATOM 832 N N . SER A 1 102 ? 17.760 -9.374 -9.928 1.00 71.12 102 SER A N 1
ATOM 833 C CA . SER A 1 102 ? 18.480 -8.236 -10.490 1.00 71.12 102 SER A CA 1
ATOM 834 C C . SER A 1 102 ? 18.156 -8.024 -11.966 1.00 71.12 102 SER A C 1
ATOM 836 O O . SER A 1 102 ? 17.850 -6.905 -12.354 1.00 71.12 102 SER A O 1
ATOM 838 N N . ALA A 1 103 ? 18.101 -9.081 -12.781 1.00 66.81 103 ALA A N 1
ATOM 839 C CA . ALA A 1 103 ? 17.695 -8.991 -14.184 1.00 66.81 103 ALA A CA 1
ATOM 840 C C . ALA A 1 103 ? 16.237 -8.525 -14.334 1.00 66.81 103 ALA A C 1
ATOM 842 O O . ALA A 1 103 ? 15.926 -7.721 -15.209 1.00 66.81 103 ALA A O 1
ATOM 843 N N . ARG A 1 104 ? 15.334 -8.975 -13.450 1.00 65.94 104 ARG A N 1
ATOM 844 C CA . ARG A 1 104 ? 13.948 -8.487 -13.385 1.00 65.94 104 ARG A CA 1
ATOM 845 C C . ARG A 1 104 ? 13.874 -7.023 -12.954 1.00 65.94 104 ARG A C 1
ATOM 847 O O . ARG A 1 104 ? 13.076 -6.282 -13.517 1.00 65.94 104 ARG A O 1
ATOM 854 N N . ALA A 1 105 ? 14.697 -6.596 -11.998 1.00 58.88 105 ALA A N 1
ATOM 855 C CA . ALA A 1 105 ? 14.783 -5.202 -11.570 1.00 58.88 105 ALA A CA 1
ATOM 856 C C . ALA A 1 105 ? 15.367 -4.302 -12.669 1.00 58.88 105 ALA A C 1
ATOM 858 O O . ALA A 1 105 ? 14.834 -3.225 -12.908 1.00 58.88 105 ALA A O 1
ATOM 859 N N . GLU A 1 106 ? 16.393 -4.759 -13.390 1.00 62.81 106 GLU A N 1
ATOM 860 C CA . GLU A 1 106 ? 16.956 -4.072 -14.556 1.00 62.81 106 GLU A CA 1
ATOM 861 C C . GLU A 1 106 ? 15.940 -3.994 -15.702 1.00 62.81 106 GLU A C 1
ATOM 863 O O . GLU A 1 106 ? 15.764 -2.930 -16.287 1.00 62.81 106 GLU A O 1
ATOM 868 N N . ALA A 1 107 ? 15.204 -5.073 -15.985 1.00 55.88 107 ALA A N 1
ATOM 869 C CA . ALA A 1 107 ? 14.133 -5.073 -16.980 1.00 55.88 107 ALA A CA 1
ATOM 870 C C . ALA A 1 107 ? 12.970 -4.154 -16.573 1.00 55.88 107 ALA A C 1
ATOM 872 O O . ALA A 1 107 ? 12.441 -3.427 -17.412 1.00 55.88 107 ALA A O 1
ATOM 873 N N . ALA A 1 108 ? 12.596 -4.135 -15.291 1.00 51.78 108 ALA A N 1
ATOM 874 C CA . ALA A 1 108 ? 11.594 -3.220 -14.758 1.00 51.78 108 ALA A CA 1
ATOM 875 C C . ALA A 1 108 ? 12.076 -1.765 -14.809 1.00 51.78 108 ALA A C 1
ATOM 877 O O . ALA A 1 108 ? 11.302 -0.897 -15.190 1.00 51.78 108 ALA A O 1
ATOM 878 N N . ALA A 1 109 ? 13.346 -1.493 -14.501 1.00 46.44 109 ALA A N 1
ATOM 879 C CA . ALA A 1 109 ? 13.950 -0.168 -14.605 1.00 46.44 109 ALA A CA 1
ATOM 880 C C . ALA A 1 109 ? 14.063 0.293 -16.064 1.00 46.44 109 ALA A C 1
ATOM 882 O O . ALA A 1 109 ? 13.756 1.442 -16.357 1.00 46.44 109 ALA A O 1
ATOM 883 N N . ALA A 1 110 ? 14.422 -0.598 -16.991 1.00 47.75 110 ALA A N 1
ATOM 884 C CA . ALA A 1 110 ? 14.465 -0.319 -18.424 1.00 47.75 110 ALA A CA 1
ATOM 885 C C . ALA A 1 110 ? 13.061 -0.093 -19.002 1.00 47.75 110 ALA A C 1
ATOM 887 O O . ALA A 1 110 ? 12.861 0.822 -19.796 1.00 47.75 110 ALA A O 1
ATOM 888 N N . GLN A 1 111 ? 12.072 -0.879 -18.573 1.00 46.09 111 GLN A N 1
ATOM 889 C CA . GLN A 1 111 ? 10.672 -0.672 -18.933 1.00 46.09 111 GLN A CA 1
ATOM 890 C C . GLN A 1 111 ? 10.143 0.634 -18.329 1.00 46.09 111 GLN A C 1
ATOM 892 O O . GLN A 1 111 ? 9.478 1.390 -19.024 1.00 46.09 111 GLN A O 1
ATOM 897 N N . CYS A 1 112 ? 10.502 0.958 -17.086 1.00 41.03 112 CYS A N 1
ATOM 898 C CA . CYS A 1 112 ? 10.172 2.230 -16.450 1.00 41.03 112 CYS A CA 1
ATOM 899 C C . CYS A 1 112 ? 10.833 3.400 -17.192 1.00 41.03 112 CYS A C 1
ATOM 901 O O . CYS A 1 112 ? 10.158 4.367 -17.504 1.00 41.03 112 CYS A O 1
ATOM 903 N N . ALA A 1 113 ? 12.104 3.289 -17.587 1.00 44.91 113 ALA A N 1
ATOM 904 C CA . ALA A 1 113 ? 12.806 4.282 -18.403 1.00 44.91 113 ALA A CA 1
ATOM 905 C C . ALA A 1 113 ? 12.190 4.438 -19.804 1.00 44.91 113 ALA A C 1
ATOM 907 O O . ALA A 1 113 ? 12.126 5.543 -20.336 1.00 44.91 113 ALA A O 1
ATOM 908 N N . LYS A 1 114 ? 11.691 3.349 -20.399 1.00 47.12 114 LYS A N 1
ATOM 909 C CA . LYS A 1 114 ? 10.995 3.357 -21.692 1.00 47.12 114 LYS A CA 1
ATOM 910 C C . LYS A 1 114 ? 9.604 3.991 -21.602 1.00 47.12 114 LYS A C 1
ATOM 912 O O . LYS A 1 114 ? 9.222 4.735 -22.501 1.00 47.12 114 LYS A O 1
ATOM 917 N N . GLU A 1 115 ? 8.865 3.733 -20.525 1.00 42.38 115 GLU A N 1
ATOM 918 C CA . GLU A 1 115 ? 7.576 4.380 -20.249 1.00 42.38 115 GLU A CA 1
ATOM 919 C C . GLU A 1 115 ? 7.758 5.849 -19.811 1.00 42.38 115 GLU A C 1
ATOM 921 O O . GLU A 1 115 ? 6.996 6.716 -20.228 1.00 42.38 115 GLU A O 1
ATOM 926 N N . LEU A 1 116 ? 8.839 6.178 -19.096 1.00 40.34 116 LEU A N 1
ATOM 927 C CA . LEU A 1 116 ? 9.263 7.556 -18.814 1.00 40.34 116 LEU A CA 1
ATOM 928 C C . LEU A 1 116 ? 9.680 8.294 -20.093 1.00 40.34 116 LEU A C 1
ATOM 930 O O . LEU A 1 116 ? 9.338 9.457 -20.255 1.00 40.34 116 LEU A O 1
ATOM 934 N N . GLY A 1 117 ? 10.331 7.615 -21.043 1.00 40.06 117 GLY A N 1
ATOM 935 C CA . GLY A 1 117 ? 10.627 8.156 -22.375 1.00 40.06 117 GLY A CA 1
ATOM 936 C C . GLY A 1 117 ? 9.388 8.360 -23.260 1.00 40.06 117 GLY A C 1
ATOM 937 O O . GLY A 1 117 ? 9.451 9.102 -24.239 1.00 40.06 117 GLY A O 1
ATOM 938 N N . ARG A 1 118 ? 8.252 7.730 -22.924 1.00 42.25 118 ARG A N 1
ATOM 939 C CA . ARG A 1 118 ? 6.942 7.979 -23.553 1.00 42.25 118 ARG A CA 1
ATOM 940 C C . ARG A 1 118 ? 6.197 9.164 -22.936 1.00 42.25 118 ARG A C 1
ATOM 942 O O . ARG A 1 118 ? 5.350 9.754 -23.608 1.00 42.25 118 ARG A O 1
ATOM 949 N N . LEU A 1 119 ? 6.515 9.538 -21.698 1.00 41.81 119 LEU A N 1
ATOM 950 C CA . LEU A 1 119 ? 6.009 10.747 -21.056 1.00 41.81 119 LEU A CA 1
ATOM 951 C C . LEU A 1 119 ? 6.822 11.947 -21.565 1.00 41.81 119 LEU A C 1
ATOM 953 O O . LEU A 1 119 ? 8.022 12.048 -21.324 1.00 41.81 119 LEU A O 1
ATOM 957 N N . LYS A 1 120 ? 6.182 12.861 -22.307 1.00 39.94 120 LYS A N 1
ATOM 958 C CA . LYS A 1 120 ? 6.824 14.100 -22.782 1.00 39.94 120 LYS A CA 1
ATOM 959 C C . LYS A 1 120 ? 7.457 14.853 -21.597 1.00 39.94 120 LYS A C 1
ATOM 961 O O . LYS A 1 120 ? 6.735 15.283 -20.705 1.00 39.94 120 LYS A O 1
ATOM 966 N N . GLY A 1 121 ? 8.776 15.031 -21.629 1.00 49.31 121 GLY A N 1
ATOM 967 C CA . GLY A 1 121 ? 9.569 15.789 -20.656 1.00 49.31 121 GLY A CA 1
ATOM 968 C C . GLY A 1 121 ? 11.046 15.813 -21.062 1.00 49.31 121 GLY A C 1
ATOM 969 O O . GLY A 1 121 ? 11.439 15.139 -22.013 1.00 49.31 121 GLY A O 1
ATOM 970 N N . THR A 1 122 ? 11.862 16.606 -20.383 1.00 50.12 122 THR A N 1
ATOM 971 C CA . THR A 1 122 ? 13.331 16.623 -20.476 1.00 50.12 122 THR A CA 1
ATOM 972 C C . THR A 1 122 ? 13.959 16.018 -19.209 1.00 50.12 122 THR A C 1
ATOM 974 O O . THR A 1 122 ? 13.268 15.926 -18.194 1.00 50.12 122 THR A O 1
ATOM 977 N N . PRO A 1 123 ? 15.265 15.655 -19.208 1.00 44.31 123 PRO A N 1
ATOM 978 C CA . PRO A 1 123 ? 16.011 15.215 -18.012 1.00 44.31 123 PRO A CA 1
ATOM 979 C C . PRO A 1 123 ? 15.723 16.030 -16.758 1.00 44.31 123 PRO A C 1
ATOM 981 O O . PRO A 1 123 ? 15.437 15.479 -15.696 1.00 44.31 123 PRO A O 1
ATOM 984 N N . ALA A 1 124 ? 15.722 17.347 -16.934 1.00 50.69 124 ALA A N 1
ATOM 985 C CA . ALA A 1 124 ? 15.452 18.308 -15.883 1.00 50.69 124 ALA A CA 1
ATOM 986 C C . ALA A 1 124 ? 13.994 18.264 -15.388 1.00 50.69 124 ALA A C 1
ATOM 988 O O . ALA A 1 124 ? 13.752 18.466 -14.201 1.00 50.69 124 ALA A O 1
ATOM 989 N N . ASP A 1 125 ? 13.027 17.969 -16.261 1.00 45.88 125 ASP A N 1
ATOM 990 C CA . ASP A 1 125 ? 11.615 17.871 -15.878 1.00 45.88 125 ASP A CA 1
ATOM 991 C C . ASP A 1 125 ? 11.370 16.650 -14.987 1.00 45.88 125 ASP A C 1
ATOM 993 O O . ASP A 1 125 ? 10.687 16.760 -13.972 1.00 45.88 125 ASP A O 1
ATOM 997 N N . TRP A 1 126 ? 11.973 15.498 -15.299 1.00 41.88 126 TRP A N 1
ATOM 998 C CA . TRP A 1 126 ? 11.806 14.293 -14.477 1.00 41.88 126 TRP A CA 1
ATOM 999 C C . TRP A 1 126 ? 12.521 14.403 -13.129 1.00 41.88 126 TRP A C 1
ATOM 1001 O O . TRP A 1 126 ? 12.000 13.923 -12.123 1.00 41.88 126 TRP A O 1
ATOM 1011 N N . GLU A 1 127 ? 13.688 15.052 -13.083 1.00 53.69 127 GLU A N 1
ATOM 1012 C CA . GLU A 1 127 ? 14.395 15.323 -11.827 1.00 53.69 127 GLU A CA 1
ATOM 1013 C C . GLU A 1 127 ? 13.595 16.274 -10.927 1.00 53.69 127 GLU A C 1
ATOM 1015 O O . GLU A 1 127 ? 13.455 16.027 -9.727 1.00 53.69 127 GLU A O 1
ATOM 1020 N N . ASN A 1 128 ? 12.983 17.305 -11.513 1.00 60.34 128 ASN A N 1
ATOM 1021 C CA . ASN A 1 128 ? 12.092 18.218 -10.804 1.00 60.34 128 ASN A CA 1
ATOM 1022 C C . ASN A 1 128 ? 10.833 17.495 -10.285 1.00 60.34 128 ASN A C 1
ATOM 1024 O O . ASN A 1 128 ? 10.465 17.647 -9.121 1.00 60.34 128 ASN A O 1
ATOM 1028 N N . GLU A 1 129 ? 10.199 16.645 -11.097 1.00 50.41 129 GLU A N 1
ATOM 1029 C CA . GLU A 1 129 ? 9.057 15.835 -10.648 1.00 50.41 129 GLU A CA 1
ATOM 1030 C C . GLU A 1 129 ? 9.445 14.841 -9.542 1.00 50.41 129 GLU A C 1
ATOM 1032 O O . GLU A 1 129 ? 8.719 14.696 -8.555 1.00 50.41 129 GLU A O 1
ATOM 1037 N N . LEU A 1 130 ? 10.619 14.208 -9.630 1.00 60.19 130 LEU A N 1
ATOM 1038 C CA . LEU A 1 130 ? 11.132 13.333 -8.575 1.00 60.19 130 LEU A CA 1
ATOM 1039 C C . LEU A 1 130 ? 11.355 14.099 -7.263 1.00 60.19 130 LEU A C 1
ATOM 1041 O O . LEU A 1 130 ? 10.939 13.619 -6.205 1.00 60.19 130 LEU A O 1
ATOM 1045 N N . GLN A 1 131 ? 11.956 15.292 -7.321 1.00 66.19 131 GLN A N 1
ATOM 1046 C CA . GLN A 1 131 ? 12.140 16.155 -6.152 1.00 66.19 131 GLN A CA 1
ATOM 1047 C C . GLN A 1 131 ? 10.797 16.565 -5.539 1.00 66.19 131 GLN A C 1
ATOM 1049 O O . GLN A 1 131 ? 10.611 16.417 -4.329 1.00 66.19 131 GLN A O 1
ATOM 1054 N N . LYS A 1 132 ? 9.822 16.992 -6.354 1.00 69.69 132 LYS A N 1
ATOM 1055 C CA . LYS A 1 132 ? 8.458 17.295 -5.886 1.00 69.69 132 LYS A CA 1
ATOM 1056 C C . LYS A 1 132 ? 7.819 16.090 -5.203 1.00 69.69 132 LYS A C 1
ATOM 1058 O O . LYS A 1 132 ? 7.212 16.233 -4.142 1.00 69.69 132 LYS A O 1
ATOM 1063 N N . HIS A 1 133 ? 7.970 14.892 -5.766 1.00 63.53 133 HIS A N 1
ATOM 1064 C CA . HIS A 1 133 ? 7.458 13.663 -5.163 1.00 63.53 133 HIS A CA 1
ATOM 1065 C C . HIS A 1 133 ? 8.128 13.338 -3.822 1.00 63.53 133 HIS A C 1
ATOM 1067 O O . HIS A 1 133 ? 7.431 12.985 -2.867 1.00 63.53 133 HIS A O 1
ATOM 1073 N N . GLN A 1 134 ? 9.453 13.466 -3.720 1.00 71.88 134 GLN A N 1
ATOM 1074 C CA . GLN A 1 134 ? 10.194 13.248 -2.472 1.00 71.88 134 GLN A CA 1
ATOM 1075 C C . GLN A 1 134 ? 9.789 14.253 -1.391 1.00 71.88 134 GLN A C 1
ATOM 1077 O O . GLN A 1 134 ? 9.499 13.858 -0.260 1.00 71.88 134 GLN A O 1
ATOM 1082 N N . GLU A 1 135 ? 9.685 15.529 -1.752 1.00 81.38 135 GLU A N 1
ATOM 1083 C CA . GLU A 1 135 ? 9.267 16.598 -0.850 1.00 81.38 135 GLU A CA 1
ATOM 1084 C C . GLU A 1 135 ? 7.828 16.389 -0.362 1.00 81.38 135 GLU A C 1
ATOM 1086 O O . GLU A 1 135 ? 7.545 16.445 0.837 1.00 81.38 135 GLU A O 1
ATOM 1091 N N . ARG A 1 136 ? 6.920 16.007 -1.268 1.00 75.94 136 ARG A N 1
ATOM 1092 C CA . ARG A 1 136 ? 5.538 15.663 -0.919 1.00 75.94 136 ARG A CA 1
ATOM 1093 C C . ARG A 1 136 ? 5.468 14.483 0.050 1.00 75.94 136 ARG A C 1
ATOM 1095 O O . ARG A 1 136 ? 4.669 14.508 0.990 1.00 75.94 136 ARG A O 1
ATOM 1102 N N . ARG A 1 137 ? 6.302 13.453 -0.138 1.00 78.06 137 ARG A N 1
ATOM 1103 C CA . ARG A 1 137 ? 6.403 12.310 0.790 1.00 78.06 137 ARG A CA 1
ATOM 1104 C C . ARG A 1 137 ? 6.920 12.746 2.159 1.00 78.06 137 ARG A C 1
ATOM 1106 O O . ARG A 1 137 ? 6.337 12.348 3.169 1.00 78.06 137 ARG A O 1
ATOM 1113 N N . ARG A 1 138 ? 7.974 13.567 2.196 1.00 85.50 138 ARG A N 1
ATOM 1114 C CA . ARG A 1 138 ? 8.565 14.106 3.429 1.00 85.50 138 ARG A CA 1
ATOM 1115 C C . ARG A 1 138 ? 7.537 14.912 4.223 1.00 85.50 138 ARG A C 1
ATOM 1117 O O . ARG A 1 138 ? 7.256 14.566 5.368 1.00 85.50 138 ARG A O 1
ATOM 1124 N N . ARG A 1 139 ? 6.893 15.896 3.589 1.00 89.12 139 ARG A N 1
ATOM 1125 C CA . ARG A 1 139 ? 5.859 16.744 4.208 1.00 89.12 139 ARG A CA 1
ATOM 1126 C C . ARG A 1 139 ? 4.675 15.923 4.716 1.00 89.12 139 ARG A C 1
ATOM 1128 O O . ARG A 1 139 ? 4.237 16.097 5.851 1.00 89.12 139 ARG A O 1
ATOM 1135 N N . THR A 1 140 ? 4.205 14.960 3.917 1.00 86.75 140 THR A N 1
ATOM 1136 C CA . THR A 1 140 ? 3.147 14.021 4.331 1.00 86.75 140 THR A CA 1
ATOM 1137 C C . THR A 1 140 ? 3.544 13.268 5.601 1.00 86.75 140 THR A C 1
ATOM 1139 O O . THR A 1 140 ? 2.727 13.109 6.507 1.00 86.75 140 THR A O 1
ATOM 1142 N N . ARG A 1 141 ? 4.801 12.818 5.701 1.00 90.12 141 ARG A N 1
ATOM 1143 C CA . ARG A 1 141 ? 5.295 12.103 6.880 1.00 90.12 141 ARG A CA 1
ATOM 1144 C C . ARG A 1 141 ? 5.387 12.985 8.115 1.00 90.12 141 ARG A C 1
ATOM 1146 O O . ARG A 1 141 ? 4.927 12.568 9.170 1.00 90.12 141 ARG A O 1
ATOM 1153 N N . GLU A 1 142 ? 5.899 14.198 7.977 1.00 90.25 142 GLU A N 1
ATOM 1154 C CA . GLU A 1 142 ? 5.966 15.167 9.076 1.00 90.25 142 GLU A CA 1
ATOM 1155 C C . GLU A 1 142 ? 4.581 15.508 9.624 1.00 90.25 142 GLU A C 1
ATOM 1157 O O . GLU A 1 142 ? 4.388 15.639 10.832 1.00 90.25 142 GLU A O 1
ATOM 1162 N N . ILE A 1 143 ? 3.580 15.611 8.750 1.00 91.69 143 ILE A N 1
ATOM 1163 C CA . ILE A 1 143 ? 2.193 15.803 9.169 1.00 91.69 143 ILE A CA 1
ATOM 1164 C C . ILE A 1 143 ? 1.673 14.575 9.918 1.00 91.69 143 ILE A C 1
ATOM 1166 O O . ILE A 1 143 ? 1.096 14.729 10.993 1.00 91.69 143 ILE A O 1
ATOM 1170 N N . LEU A 1 144 ? 1.895 13.368 9.387 1.00 91.38 144 LEU A N 1
ATOM 1171 C CA . LEU A 1 144 ? 1.477 12.127 10.045 1.00 91.38 144 LEU A CA 1
ATOM 1172 C C . LEU A 1 144 ? 2.101 11.965 11.434 1.00 91.38 144 LEU A C 1
ATOM 1174 O O . LEU A 1 144 ? 1.390 11.627 12.378 1.00 91.38 144 LEU A O 1
ATOM 1178 N N . ASP A 1 145 ? 3.379 12.309 11.578 1.00 88.75 145 ASP A N 1
ATOM 1179 C CA . ASP A 1 145 ? 4.086 12.286 12.857 1.00 88.75 145 ASP A CA 1
ATOM 1180 C C . ASP A 1 145 ? 3.487 13.273 13.869 1.00 88.75 145 ASP A C 1
ATOM 1182 O O . ASP A 1 145 ? 3.360 12.944 15.047 1.00 88.75 145 ASP A O 1
ATOM 1186 N N . ARG A 1 146 ? 3.049 14.457 13.417 1.00 86.19 146 ARG A N 1
ATOM 1187 C CA . ARG A 1 146 ? 2.386 15.453 14.279 1.00 86.19 146 ARG A CA 1
ATOM 1188 C C . ARG A 1 146 ? 0.986 15.030 14.719 1.00 86.19 146 ARG A C 1
ATOM 1190 O O . ARG A 1 146 ? 0.575 15.349 15.833 1.00 86.19 146 ARG A O 1
ATOM 1197 N N . VAL A 1 147 ? 0.227 14.354 13.854 1.00 86.56 147 VAL A N 1
ATOM 1198 C CA . VAL A 1 147 ? -1.157 13.948 14.167 1.00 86.56 147 VAL A CA 1
ATOM 1199 C C . VAL A 1 147 ? -1.260 12.578 14.826 1.00 86.56 147 VAL A C 1
ATOM 1201 O O . VAL A 1 147 ? -2.351 12.215 15.283 1.00 86.56 147 VAL A O 1
ATOM 1204 N N . ALA A 1 148 ? -0.154 11.832 14.885 1.00 84.62 148 ALA A N 1
ATOM 1205 C CA . ALA A 1 148 ? -0.061 10.569 15.592 1.00 84.62 148 ALA A CA 1
ATOM 1206 C C . ALA A 1 148 ? -0.472 10.774 17.055 1.00 84.62 148 ALA A C 1
ATOM 1208 O O . ALA A 1 148 ? 0.202 11.428 17.846 1.00 84.62 148 ALA A O 1
ATOM 1209 N N . CYS A 1 149 ? -1.622 10.220 17.424 1.00 66.88 149 CYS A N 1
ATOM 1210 C CA . CYS A 1 149 ? -2.073 10.184 18.806 1.00 66.88 149 CYS A CA 1
ATOM 1211 C C . CYS A 1 149 ? -2.368 8.738 19.161 1.00 66.88 149 CYS A C 1
ATOM 1213 O O . CYS A 1 149 ? -3.235 8.106 18.547 1.00 66.88 149 CYS A O 1
ATOM 1215 N N . ARG A 1 150 ? -1.626 8.228 20.145 1.00 63.97 150 ARG A N 1
ATOM 1216 C CA . ARG A 1 150 ? -1.931 6.949 20.776 1.00 63.97 150 ARG A CA 1
ATOM 1217 C C . ARG A 1 150 ? -3.165 7.133 21.661 1.00 63.97 150 ARG A C 1
ATOM 1219 O O . ARG A 1 150 ? -3.277 8.171 22.309 1.00 63.97 150 ARG A O 1
ATOM 1226 N N . PRO A 1 151 ? -4.117 6.194 21.654 1.00 61.09 151 PRO A N 1
ATOM 1227 C CA . PRO A 1 151 ? -5.252 6.255 22.557 1.00 61.09 151 PRO A CA 1
ATOM 1228 C C . PRO A 1 151 ? -4.771 6.120 24.005 1.00 61.09 151 PRO A C 1
ATOM 1230 O O . PRO A 1 151 ? -3.937 5.265 24.307 1.00 61.09 151 PRO A O 1
ATOM 1233 N N . ASP A 1 152 ? -5.343 6.925 24.901 1.00 51.44 152 ASP A N 1
ATOM 1234 C CA . ASP A 1 152 ? -5.099 6.876 26.347 1.00 51.44 152 ASP A CA 1
ATOM 1235 C C . ASP A 1 152 ? -5.809 5.665 26.975 1.00 51.44 152 ASP A C 1
ATOM 1237 O O . ASP A 1 152 ? -6.772 5.796 27.728 1.00 51.44 152 ASP A O 1
ATOM 1241 N N . GLY A 1 153 ? -5.387 4.455 26.596 1.00 52.31 153 GLY A N 1
ATOM 1242 C CA . GLY A 1 153 ? -5.730 3.195 27.267 1.00 52.31 153 GLY A CA 1
ATOM 1243 C C . GLY A 1 153 ? -7.216 2.800 27.324 1.00 52.31 153 GLY A C 1
ATOM 1244 O O . GLY A 1 153 ? -7.540 1.779 27.931 1.00 52.31 153 GLY A O 1
ATOM 1245 N N . SER A 1 154 ? -8.137 3.557 26.720 1.00 51.78 154 SER A N 1
ATOM 1246 C CA . SER A 1 154 ? -9.568 3.242 26.735 1.00 51.78 154 SER A CA 1
ATOM 1247 C C . SER A 1 154 ? -9.929 2.175 25.689 1.00 51.78 154 SER A C 1
ATOM 1249 O O . SER A 1 154 ? -9.217 1.946 24.712 1.00 51.78 154 SER A O 1
ATOM 1251 N N . ARG A 1 155 ? -11.101 1.540 25.846 1.00 55.91 155 ARG A N 1
ATOM 1252 C CA . ARG A 1 155 ? -11.724 0.634 24.850 1.00 55.91 155 ARG A CA 1
ATOM 1253 C C . ARG A 1 155 ? -12.121 1.338 23.534 1.00 55.91 155 ARG A C 1
ATOM 1255 O O . ARG A 1 155 ? -12.897 0.775 22.753 1.00 55.91 155 ARG A O 1
ATOM 1262 N N . ASP A 1 156 ? -11.657 2.562 23.307 1.00 75.94 156 ASP A N 1
ATOM 1263 C CA . ASP A 1 156 ? -11.979 3.342 22.126 1.00 75.94 156 ASP A CA 1
ATOM 1264 C C . ASP A 1 156 ? -11.248 2.848 20.880 1.00 75.94 156 ASP A C 1
ATOM 1266 O O . ASP A 1 156 ? -10.237 2.150 20.908 1.00 75.94 156 ASP A O 1
ATOM 1270 N N . VAL A 1 157 ? -11.828 3.208 19.742 1.00 87.50 157 VAL A N 1
ATOM 1271 C CA . VAL A 1 157 ? -11.262 2.944 18.424 1.00 87.50 157 VAL A CA 1
ATOM 1272 C C . VAL A 1 157 ? -9.988 3.765 18.257 1.00 87.50 157 VAL A C 1
ATOM 1274 O O . VAL A 1 157 ? -10.018 4.987 18.417 1.00 87.50 157 VAL A O 1
ATOM 1277 N N . HIS A 1 158 ? -8.895 3.122 17.852 1.00 91.06 158 HIS A N 1
ATOM 1278 C CA . HIS A 1 158 ? -7.650 3.805 17.524 1.00 91.06 158 HIS A CA 1
ATOM 1279 C C . HIS A 1 158 ? -7.812 4.593 16.214 1.00 91.06 158 HIS A C 1
ATOM 1281 O O . HIS A 1 158 ? -7.574 4.094 15.113 1.00 91.06 158 HIS A O 1
ATOM 1287 N N . LEU A 1 159 ? -8.224 5.858 16.321 1.00 90.56 159 LEU A N 1
ATOM 1288 C CA . LEU A 1 159 ? -8.567 6.689 15.161 1.00 90.56 159 LEU A CA 1
ATOM 1289 C C . LEU A 1 159 ? -7.385 6.928 14.215 1.00 90.56 159 LEU A C 1
ATOM 1291 O O . LEU A 1 159 ? -7.593 6.968 13.009 1.00 90.56 159 LEU A O 1
ATOM 1295 N N . TYR A 1 160 ? -6.158 7.038 14.731 1.00 92.31 160 TYR A N 1
ATOM 1296 C CA . TYR A 1 160 ? -4.969 7.148 13.879 1.00 92.31 160 TYR A CA 1
ATOM 1297 C C . TYR A 1 160 ? -4.735 5.882 13.034 1.00 92.31 160 TYR A C 1
ATOM 1299 O O . TYR A 1 160 ? -4.522 5.989 11.830 1.00 92.31 160 TYR A O 1
ATOM 1307 N N . ALA A 1 161 ? -4.888 4.683 13.607 1.00 94.00 161 ALA A N 1
ATOM 1308 C CA . ALA A 1 161 ? -4.790 3.434 12.853 1.00 94.00 161 ALA A CA 1
ATOM 1309 C C . ALA A 1 161 ? -5.868 3.343 11.754 1.00 94.00 161 ALA A C 1
ATOM 1311 O O . ALA A 1 161 ? -5.585 2.988 10.608 1.00 94.00 161 ALA A O 1
ATOM 1312 N N . VAL A 1 162 ? -7.103 3.748 12.075 1.00 94.06 162 VAL A N 1
ATOM 1313 C CA . VAL A 1 162 ? -8.192 3.861 11.089 1.00 94.06 162 VAL A CA 1
ATOM 1314 C C . VAL A 1 162 ? -7.846 4.873 9.991 1.00 94.06 162 VAL A C 1
ATOM 1316 O O . VAL A 1 162 ? -8.088 4.604 8.815 1.00 94.06 162 VAL A O 1
ATOM 1319 N N . PHE A 1 163 ? -7.263 6.019 10.352 1.00 93.94 163 PHE A N 1
ATOM 1320 C CA . PHE A 1 163 ? -6.841 7.051 9.405 1.00 93.94 163 PHE A CA 1
ATOM 1321 C C . PHE A 1 163 ? -5.778 6.530 8.433 1.00 93.94 163 PHE A C 1
ATOM 1323 O O . PHE A 1 163 ? -5.952 6.667 7.225 1.00 93.94 163 PHE A O 1
ATOM 1330 N N . LEU A 1 164 ? -4.734 5.860 8.931 1.00 94.94 164 LEU A N 1
ATOM 1331 C CA . LEU A 1 164 ? -3.678 5.264 8.106 1.00 94.94 164 LEU A CA 1
ATOM 1332 C C . LEU A 1 164 ? -4.224 4.247 7.099 1.00 94.94 164 LEU A C 1
ATOM 1334 O O . LEU A 1 164 ? -3.871 4.296 5.919 1.00 94.94 164 LEU A O 1
ATOM 1338 N N . MET A 1 165 ? -5.115 3.355 7.537 1.00 95.12 165 MET A N 1
ATOM 1339 C CA . MET A 1 165 ? -5.754 2.403 6.627 1.00 95.12 165 MET A CA 1
ATOM 1340 C C . MET A 1 165 ? -6.615 3.124 5.586 1.00 95.12 165 MET A C 1
ATOM 1342 O O . MET A 1 165 ? -6.567 2.807 4.397 1.00 95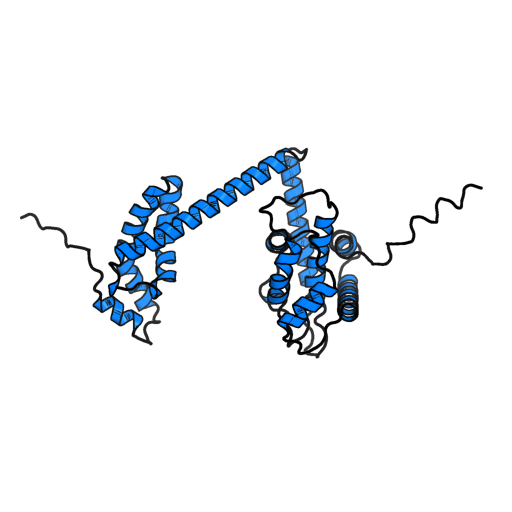.12 165 MET A O 1
ATOM 1346 N N . ARG A 1 166 ? -7.379 4.138 6.009 1.00 92.50 166 ARG A N 1
ATOM 1347 C CA . ARG A 1 166 ? -8.225 4.914 5.103 1.00 92.50 166 ARG A CA 1
ATOM 1348 C C . ARG A 1 166 ? -7.407 5.683 4.060 1.00 92.50 166 ARG A C 1
ATOM 1350 O O . ARG A 1 166 ? -7.857 5.793 2.923 1.00 92.50 166 ARG A O 1
ATOM 1357 N N . LEU A 1 167 ? -6.211 6.160 4.408 1.00 91.81 167 LEU A N 1
ATOM 1358 C CA . LEU A 1 167 ? -5.282 6.764 3.451 1.00 91.81 167 LEU A CA 1
ATOM 1359 C C . LEU A 1 167 ? -4.833 5.765 2.388 1.00 91.81 167 LEU A C 1
ATOM 1361 O O . LEU A 1 167 ? -4.908 6.092 1.206 1.00 91.81 167 LEU A O 1
ATOM 1365 N N . ARG A 1 168 ? -4.442 4.542 2.777 1.00 91.19 168 ARG A N 1
ATOM 1366 C CA . ARG A 1 168 ? -4.093 3.505 1.793 1.00 91.19 168 ARG A CA 1
ATOM 1367 C C . ARG A 1 168 ? -5.264 3.182 0.871 1.00 91.19 168 ARG A C 1
ATOM 1369 O O . ARG A 1 168 ? -5.059 3.136 -0.335 1.00 91.19 168 ARG A O 1
ATOM 1376 N N . GLN A 1 169 ? -6.488 3.061 1.398 1.00 88.56 169 GLN A N 1
ATOM 1377 C CA . GLN A 1 169 ? -7.690 2.901 0.563 1.00 88.56 169 GLN A CA 1
ATOM 1378 C C . GLN A 1 169 ? -7.874 4.064 -0.427 1.00 88.56 169 GLN A C 1
ATOM 1380 O O . GLN A 1 169 ? -8.199 3.845 -1.589 1.00 88.56 169 GLN A O 1
ATOM 1385 N N . GLY A 1 170 ? -7.661 5.304 0.020 1.00 84.62 170 GLY A N 1
ATOM 1386 C CA . GLY A 1 170 ? -7.742 6.489 -0.836 1.00 84.62 170 GLY A CA 1
ATOM 1387 C C . GLY A 1 170 ? -6.712 6.492 -1.967 1.00 84.62 170 GLY A C 1
ATOM 1388 O O . GLY A 1 170 ? -7.018 6.914 -3.082 1.00 84.62 170 GLY A O 1
ATOM 1389 N N . MET A 1 171 ? -5.509 5.974 -1.701 1.00 81.56 171 MET A N 1
ATOM 1390 C CA . MET A 1 171 ? -4.448 5.842 -2.704 1.00 81.56 171 MET A CA 1
ATOM 1391 C C . MET A 1 171 ? -4.824 4.845 -3.796 1.00 81.56 171 MET A C 1
ATOM 1393 O O . MET A 1 171 ? -4.550 5.117 -4.962 1.00 81.56 171 MET A O 1
ATOM 1397 N N . THR A 1 172 ? -5.508 3.747 -3.452 1.00 79.88 172 THR A N 1
ATOM 1398 C CA . THR A 1 172 ? -5.981 2.804 -4.475 1.00 79.88 172 THR A CA 1
ATOM 1399 C C . THR A 1 172 ? -6.963 3.497 -5.422 1.00 79.88 172 THR A C 1
ATOM 1401 O O . THR A 1 172 ? -6.796 3.425 -6.631 1.00 79.88 172 THR A O 1
ATOM 1404 N N . VAL A 1 173 ? -7.903 4.290 -4.893 1.00 72.25 173 VAL A N 1
ATOM 1405 C CA . VAL A 1 173 ? -8.898 5.018 -5.700 1.00 72.25 173 VAL A CA 1
ATOM 1406 C C . VAL A 1 173 ? -8.261 6.024 -6.655 1.00 72.25 173 VAL A C 1
ATOM 1408 O O . VAL A 1 173 ? -8.743 6.145 -7.776 1.00 72.25 173 VAL A O 1
ATOM 1411 N N . LEU A 1 174 ? -7.213 6.749 -6.243 1.00 64.31 174 LEU A N 1
ATOM 1412 C CA . LEU A 1 174 ? -6.527 7.695 -7.132 1.00 64.31 174 LEU A CA 1
ATOM 1413 C C . LEU A 1 174 ? -5.871 7.005 -8.328 1.00 64.31 174 LEU A C 1
ATOM 1415 O O . LEU A 1 174 ? -5.927 7.553 -9.424 1.00 64.31 174 LEU A O 1
ATOM 1419 N N . VAL A 1 175 ? -5.289 5.822 -8.127 1.00 58.34 175 VAL A N 1
ATOM 1420 C CA . VAL A 1 175 ? -4.671 5.057 -9.218 1.00 58.34 175 VAL A CA 1
ATOM 1421 C C . VAL A 1 175 ? -5.736 4.407 -10.106 1.00 58.34 175 VAL A C 1
ATOM 1423 O O . VAL A 1 175 ? -5.586 4.387 -11.319 1.00 58.34 175 VAL A O 1
ATOM 1426 N N . SER A 1 176 ? -6.874 3.989 -9.543 1.00 55.28 176 SER A N 1
ATOM 1427 C CA . SER A 1 176 ? -8.014 3.434 -10.294 1.00 55.28 176 SER A CA 1
ATOM 1428 C C . SER A 1 176 ? -8.932 4.477 -10.957 1.00 55.28 176 SER A C 1
ATOM 1430 O O . SER A 1 176 ? -10.076 4.142 -11.288 1.00 55.28 176 SER A O 1
ATOM 1432 N N . ARG A 1 177 ? -8.545 5.759 -11.040 1.00 52.50 177 ARG A N 1
ATOM 1433 C CA . ARG A 1 177 ? -9.366 6.805 -11.692 1.00 52.50 177 ARG A CA 1
ATOM 1434 C C . ARG A 1 177 ? -9.303 6.755 -13.214 1.00 52.50 177 ARG A C 1
ATOM 1436 O O . ARG A 1 177 ? -10.208 7.291 -13.843 1.00 52.50 177 ARG A O 1
ATOM 1443 N N . ASP A 1 178 ? -8.295 6.093 -13.765 1.00 51.38 178 ASP A N 1
ATOM 1444 C CA . ASP A 1 178 ? -8.197 5.785 -15.186 1.00 51.38 178 ASP A CA 1
ATOM 1445 C C . ASP A 1 178 ? -8.405 4.269 -15.376 1.00 51.38 178 ASP A C 1
ATOM 1447 O O . ASP A 1 178 ? -7.467 3.493 -15.198 1.00 51.38 178 ASP A O 1
ATOM 1451 N N . PRO A 1 179 ? -9.649 3.812 -15.615 1.00 45.06 179 PRO A N 1
ATOM 1452 C CA . PRO A 1 179 ? -9.955 2.391 -15.779 1.00 45.06 179 PRO A CA 1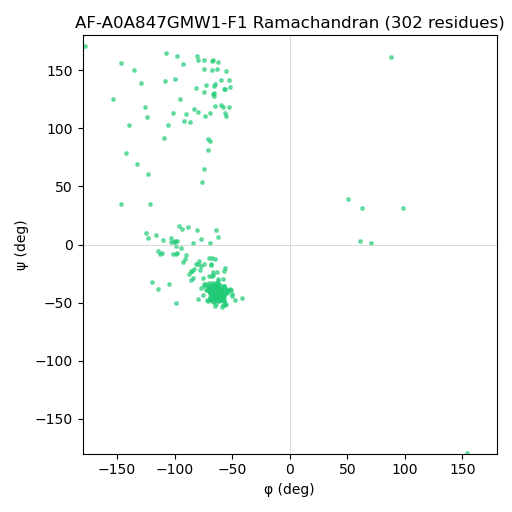
ATOM 1453 C C . PRO A 1 179 ? -9.362 1.787 -17.062 1.00 45.06 179 PRO A C 1
ATOM 1455 O O . PRO A 1 179 ? -9.261 0.564 -17.143 1.00 45.06 179 PRO A O 1
ATOM 1458 N N . ASP A 1 180 ? -8.952 2.623 -18.023 1.00 40.31 180 ASP A N 1
ATOM 1459 C CA . ASP A 1 180 ? -8.336 2.207 -19.288 1.00 40.31 180 ASP A CA 1
ATOM 1460 C C . ASP A 1 180 ? -6.799 2.181 -19.209 1.00 40.31 180 ASP A C 1
ATOM 1462 O O . ASP A 1 180 ? -6.139 1.539 -20.034 1.00 40.31 180 ASP A O 1
ATOM 1466 N N . ALA A 1 181 ? -6.207 2.809 -18.185 1.00 49.78 181 ALA A N 1
ATOM 1467 C CA . ALA A 1 181 ? -4.800 2.649 -17.839 1.00 49.78 181 ALA A CA 1
ATOM 1468 C C . ALA A 1 181 ? -4.560 1.255 -17.243 1.00 49.78 181 ALA A C 1
ATOM 1470 O O . ALA A 1 181 ? -4.482 1.063 -16.027 1.00 49.78 181 ALA A O 1
ATOM 1471 N N . ALA A 1 182 ? -4.432 0.255 -18.115 1.00 51.56 182 ALA A N 1
ATOM 1472 C CA . ALA A 1 182 ? -3.999 -1.074 -17.718 1.00 51.56 182 ALA A CA 1
ATOM 1473 C C . ALA A 1 182 ? -2.640 -0.970 -17.010 1.00 51.56 182 ALA A C 1
ATOM 1475 O O . ALA A 1 182 ? -1.623 -0.627 -17.622 1.00 51.56 182 ALA A O 1
ATOM 1476 N N . LEU A 1 183 ? -2.619 -1.271 -15.708 1.00 56.75 183 LEU A N 1
ATOM 1477 C CA . LEU A 1 183 ? -1.364 -1.428 -14.988 1.00 56.75 183 LEU A CA 1
ATOM 1478 C C . LEU A 1 183 ? -0.565 -2.561 -15.652 1.00 56.75 183 LEU A C 1
ATOM 1480 O O . LEU A 1 183 ? -1.155 -3.562 -16.074 1.00 56.75 183 LEU A O 1
ATOM 1484 N N . PRO A 1 184 ? 0.769 -2.436 -15.768 1.00 55.31 184 PRO A N 1
ATOM 1485 C CA . PRO A 1 184 ? 1.586 -3.498 -16.335 1.00 55.31 184 PRO A CA 1
ATOM 1486 C C . PRO A 1 184 ? 1.311 -4.837 -15.626 1.00 55.31 184 PRO A C 1
ATOM 1488 O O . PRO A 1 184 ? 1.199 -4.840 -14.402 1.00 55.31 184 PRO A O 1
ATOM 1491 N N . PRO A 1 185 ? 1.273 -5.987 -16.328 1.00 49.84 185 PRO A N 1
ATOM 1492 C CA . PRO A 1 185 ? 0.890 -7.278 -15.737 1.00 49.84 185 PRO A CA 1
ATOM 1493 C C . PRO A 1 185 ? 1.710 -7.731 -14.514 1.00 49.84 185 PRO A C 1
ATOM 1495 O O . PRO A 1 185 ? 1.262 -8.580 -13.753 1.00 49.84 185 PRO A O 1
ATOM 1498 N N . ALA A 1 186 ? 2.916 -7.186 -14.327 1.00 60.47 186 ALA A N 1
ATOM 1499 C CA . ALA A 1 186 ? 3.797 -7.470 -13.192 1.00 60.47 186 ALA A CA 1
ATOM 1500 C C . ALA A 1 186 ? 3.813 -6.356 -12.123 1.00 60.47 186 ALA A C 1
ATOM 1502 O O . ALA A 1 186 ? 4.575 -6.436 -11.158 1.00 60.47 186 ALA A O 1
ATOM 1503 N N . PHE A 1 187 ? 3.025 -5.294 -12.297 1.00 57.19 187 PHE A N 1
ATOM 1504 C CA . PHE A 1 187 ? 2.975 -4.170 -11.373 1.00 57.19 187 PHE A CA 1
ATOM 1505 C C . PHE A 1 187 ? 2.037 -4.481 -10.204 1.00 57.19 187 PHE A C 1
ATOM 1507 O O . PHE A 1 187 ? 0.835 -4.648 -10.389 1.00 57.19 187 PHE A O 1
ATOM 1514 N N . SER A 1 188 ? 2.585 -4.527 -8.989 1.00 73.81 188 SER A N 1
ATOM 1515 C CA . SER A 1 188 ? 1.789 -4.609 -7.761 1.00 73.81 188 SER A CA 1
ATOM 1516 C C . SER A 1 188 ? 1.520 -3.198 -7.248 1.00 73.81 188 SER A C 1
ATOM 1518 O O . SER A 1 188 ? 2.411 -2.529 -6.713 1.00 73.81 188 SER A O 1
ATOM 1520 N N . LEU A 1 189 ? 0.278 -2.743 -7.410 1.00 70.62 189 LEU A N 1
ATOM 1521 C CA . LEU A 1 189 ? -0.191 -1.477 -6.862 1.00 70.62 189 LEU A CA 1
ATOM 1522 C C . LEU A 1 189 ? -0.110 -1.480 -5.334 1.00 70.62 189 LEU A C 1
ATOM 1524 O O . LEU A 1 189 ? 0.272 -0.478 -4.729 1.00 70.62 189 LEU A O 1
ATOM 1528 N N . ALA A 1 190 ? -0.434 -2.606 -4.701 1.00 79.00 190 ALA A N 1
ATOM 1529 C CA . ALA A 1 190 ? -0.376 -2.738 -3.256 1.00 79.00 190 ALA A CA 1
ATOM 1530 C C . ALA A 1 190 ? 1.053 -2.530 -2.741 1.00 79.00 190 ALA A C 1
ATOM 1532 O O . ALA A 1 190 ? 1.263 -1.782 -1.781 1.00 79.00 190 ALA A O 1
ATOM 1533 N N . ARG A 1 191 ? 2.038 -3.125 -3.425 1.00 74.81 191 ARG A N 1
ATOM 1534 C CA . ARG A 1 191 ? 3.458 -2.940 -3.118 1.00 74.81 191 ARG A CA 1
ATOM 1535 C C . ARG A 1 191 ? 3.928 -1.519 -3.407 1.00 74.81 191 ARG A C 1
ATOM 1537 O O . ARG A 1 191 ? 4.642 -0.941 -2.596 1.00 74.81 191 ARG A O 1
ATOM 1544 N N . PHE A 1 192 ? 3.499 -0.920 -4.516 1.00 69.06 192 PHE A N 1
ATOM 1545 C CA . PHE A 1 192 ? 3.823 0.475 -4.815 1.00 69.06 192 PHE A CA 1
ATOM 1546 C C . PHE A 1 192 ? 3.314 1.426 -3.720 1.00 69.06 192 PHE A C 1
ATOM 1548 O O . PHE A 1 192 ? 4.060 2.282 -3.242 1.00 69.06 192 PHE A O 1
ATOM 1555 N N . ILE A 1 193 ? 2.075 1.242 -3.255 1.00 75.12 193 ILE A N 1
ATOM 1556 C CA . ILE A 1 193 ? 1.510 2.036 -2.157 1.00 75.12 193 ILE A CA 1
ATOM 1557 C C . ILE A 1 193 ? 2.328 1.856 -0.875 1.00 75.12 193 ILE A C 1
ATOM 1559 O O . ILE A 1 193 ? 2.595 2.834 -0.177 1.00 75.12 193 ILE A O 1
ATOM 1563 N N . GLU A 1 194 ? 2.737 0.631 -0.567 1.00 82.44 194 GLU A N 1
ATOM 1564 C CA . GLU A 1 194 ? 3.497 0.299 0.636 1.00 82.44 194 GLU A CA 1
ATOM 1565 C C . GLU A 1 194 ? 4.922 0.856 0.631 1.00 82.44 194 GLU A C 1
ATOM 1567 O O . GLU A 1 194 ? 5.323 1.483 1.610 1.00 82.44 194 GLU A O 1
ATOM 1572 N N . ASP A 1 195 ? 5.647 0.682 -0.472 1.00 73.69 195 ASP A N 1
ATOM 1573 C CA . ASP A 1 195 ? 7.070 1.014 -0.577 1.00 73.69 195 ASP A CA 1
ATOM 1574 C C . ASP A 1 195 ? 7.281 2.497 -0.947 1.00 73.69 195 ASP A C 1
ATOM 1576 O O . ASP A 1 195 ? 8.263 3.140 -0.551 1.00 73.69 195 ASP A O 1
ATOM 1580 N N . SER A 1 196 ? 6.342 3.076 -1.705 1.00 64.94 196 SER A N 1
ATOM 1581 C CA . SER A 1 196 ? 6.543 4.367 -2.377 1.00 64.94 196 SER A CA 1
ATOM 1582 C C . SER A 1 196 ? 5.566 5.457 -1.948 1.00 64.94 196 SER A C 1
ATOM 1584 O O . SER A 1 196 ? 5.964 6.619 -1.902 1.00 64.94 196 SER A O 1
ATOM 1586 N N . CYS A 1 197 ? 4.320 5.143 -1.588 1.00 72.44 197 CYS A N 1
ATOM 1587 C CA . CYS A 1 197 ? 3.339 6.183 -1.245 1.00 72.44 197 CYS A CA 1
ATOM 1588 C C . CYS A 1 197 ? 3.199 6.399 0.265 1.00 72.44 197 CYS A C 1
ATOM 1590 O O . CYS A 1 197 ? 3.269 7.531 0.744 1.00 72.44 197 CYS A O 1
ATOM 1592 N N . LEU A 1 198 ? 3.010 5.320 1.025 1.00 83.06 198 LEU A N 1
ATOM 1593 C CA . LEU A 1 198 ? 2.753 5.351 2.459 1.00 83.06 198 LEU A CA 1
ATOM 1594 C C . LEU A 1 198 ? 3.457 4.195 3.172 1.00 83.06 198 LEU A C 1
ATOM 1596 O O . LEU A 1 198 ? 2.835 3.204 3.573 1.00 83.06 198 LEU A O 1
ATOM 1600 N N . VAL A 1 199 ? 4.758 4.381 3.382 1.00 85.81 199 VAL A N 1
ATOM 1601 C CA . VAL A 1 199 ? 5.588 3.478 4.183 1.00 85.81 199 VAL A CA 1
ATOM 1602 C C . VAL A 1 199 ? 5.167 3.602 5.643 1.00 85.81 199 VAL A C 1
ATOM 1604 O O . VAL A 1 199 ? 5.326 4.660 6.255 1.00 85.81 199 VAL A O 1
ATOM 1607 N N . TRP A 1 200 ? 4.597 2.530 6.189 1.00 90.94 200 TRP A N 1
ATOM 1608 C CA . TRP A 1 200 ? 4.306 2.448 7.615 1.00 90.94 200 TRP A CA 1
ATOM 1609 C C . TRP A 1 200 ? 5.560 2.057 8.380 1.00 90.94 200 TRP A C 1
ATOM 1611 O O . TRP A 1 200 ? 6.249 1.104 8.010 1.00 90.94 200 TRP A O 1
ATOM 1621 N N . ARG A 1 201 ? 5.827 2.754 9.484 1.00 89.56 201 ARG A N 1
ATOM 1622 C CA . ARG A 1 201 ? 6.863 2.348 10.441 1.00 89.56 201 ARG A CA 1
ATOM 1623 C C . ARG A 1 201 ? 6.455 1.049 11.137 1.00 89.56 201 ARG A C 1
ATOM 1625 O O . ARG A 1 201 ? 5.271 0.745 11.237 1.00 89.56 201 ARG A O 1
ATOM 1632 N N . SER A 1 202 ? 7.421 0.308 11.674 1.00 90.31 202 SER A N 1
ATOM 1633 C CA . SER A 1 202 ? 7.172 -0.965 12.373 1.00 90.31 202 SER A CA 1
ATOM 1634 C C . SER A 1 202 ? 6.112 -0.857 13.477 1.00 90.31 202 SER A C 1
ATOM 1636 O O . SER A 1 202 ? 5.272 -1.740 13.617 1.00 90.31 202 SER A O 1
ATOM 1638 N N . TRP A 1 203 ? 6.094 0.252 14.221 1.00 90.50 203 TRP A N 1
ATOM 1639 C CA . TRP A 1 203 ? 5.066 0.485 15.235 1.00 90.50 203 TRP A CA 1
ATOM 1640 C C . TRP A 1 203 ? 3.689 0.778 14.624 1.00 90.50 203 TRP A C 1
ATOM 1642 O O . TRP A 1 203 ? 2.706 0.270 15.140 1.00 90.50 203 TRP A O 1
ATOM 1652 N N . GLU A 1 204 ? 3.606 1.514 13.507 1.00 92.50 204 GLU A N 1
ATOM 1653 C CA . GLU A 1 204 ? 2.343 1.767 12.789 1.00 92.50 204 GLU A CA 1
ATOM 1654 C C . GLU A 1 204 ? 1.766 0.464 12.227 1.00 92.50 204 GLU A C 1
ATOM 1656 O O . GLU A 1 204 ? 0.566 0.233 12.297 1.00 92.50 204 GLU A O 1
ATOM 1661 N N . GLN A 1 205 ? 2.629 -0.413 11.710 1.00 94.12 205 GLN A N 1
ATOM 1662 C CA . GLN A 1 205 ? 2.251 -1.743 11.231 1.00 94.12 205 GLN A CA 1
ATOM 1663 C C . GLN A 1 205 ? 1.615 -2.595 12.336 1.00 94.12 205 GLN A C 1
ATOM 1665 O O . GLN A 1 205 ? 0.657 -3.320 12.068 1.00 94.12 205 GLN A O 1
ATOM 1670 N N . ALA A 1 206 ? 2.133 -2.485 13.563 1.00 93.88 206 ALA A N 1
ATOM 1671 C CA . ALA A 1 206 ? 1.651 -3.209 14.735 1.00 93.88 206 ALA A CA 1
ATOM 1672 C C . ALA A 1 206 ? 0.384 -2.601 15.366 1.00 93.88 206 ALA A C 1
ATOM 1674 O O . ALA A 1 206 ? -0.258 -3.270 16.180 1.00 93.88 206 ALA A O 1
ATOM 1675 N N . GLU A 1 207 ? 0.012 -1.366 15.003 1.00 92.81 207 GLU A N 1
ATOM 1676 C CA . GLU A 1 207 ? -1.206 -0.729 15.507 1.00 92.81 207 GLU A CA 1
ATOM 1677 C C . GLU A 1 207 ? -2.459 -1.502 15.091 1.00 92.81 207 GLU A C 1
ATOM 1679 O O . GLU A 1 207 ? -2.483 -2.245 14.110 1.00 92.81 207 GLU A O 1
ATOM 1684 N N . ARG A 1 208 ? -3.538 -1.318 15.852 1.00 92.75 208 ARG A N 1
ATOM 1685 C CA . ARG A 1 208 ? -4.802 -2.047 15.685 1.00 92.75 208 ARG A CA 1
ATOM 1686 C C . ARG A 1 208 ? -5.964 -1.077 15.783 1.00 92.75 208 ARG A C 1
ATOM 1688 O O . ARG A 1 208 ? -5.900 -0.118 16.543 1.00 92.75 208 ARG A O 1
ATOM 1695 N N . PHE A 1 209 ? -7.079 -1.347 15.101 1.00 91.81 209 PHE A N 1
ATOM 1696 C CA . PHE A 1 209 ? -8.287 -0.523 15.283 1.00 91.81 209 PHE A CA 1
ATOM 1697 C C . PHE A 1 209 ? -8.826 -0.593 16.718 1.00 91.81 209 PHE A C 1
ATOM 1699 O O . PHE A 1 209 ? -9.404 0.380 17.202 1.00 91.81 209 PHE A O 1
ATOM 1706 N N . LYS A 1 210 ? -8.643 -1.737 17.387 1.00 89.12 210 LYS A N 1
ATOM 1707 C CA . LYS A 1 210 ? -8.951 -1.999 18.801 1.00 89.12 210 LYS A CA 1
ATOM 1708 C C . LYS A 1 210 ? -7.924 -2.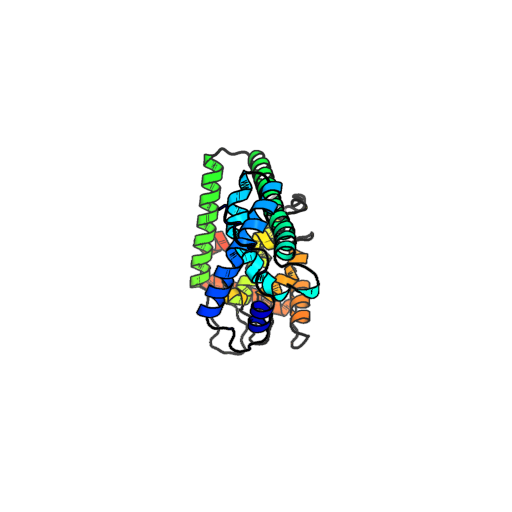985 19.364 1.00 89.12 210 LYS A C 1
ATOM 1710 O O . LYS A 1 210 ? -7.369 -3.768 18.604 1.00 89.12 210 LYS A O 1
ATOM 1715 N N . ALA A 1 211 ? -7.717 -2.994 20.680 1.00 85.38 211 ALA A N 1
ATOM 1716 C CA . ALA A 1 211 ? -6.662 -3.784 21.331 1.00 85.38 211 ALA A CA 1
ATOM 1717 C C . ALA A 1 211 ? -6.623 -5.275 20.921 1.00 85.38 211 ALA A C 1
ATOM 1719 O O . ALA A 1 211 ? -5.552 -5.793 20.621 1.00 85.38 211 ALA A O 1
ATOM 1720 N N . ASP A 1 212 ? -7.781 -5.937 20.826 1.00 85.44 212 ASP A N 1
ATOM 1721 C CA . ASP A 1 212 ? -7.882 -7.375 20.507 1.00 85.44 212 ASP A CA 1
ATOM 1722 C C . ASP A 1 212 ? -8.072 -7.670 19.009 1.00 85.44 212 ASP A C 1
ATOM 1724 O O . ASP A 1 212 ? -8.517 -8.756 18.639 1.00 85.44 212 ASP A O 1
ATOM 1728 N N . TRP A 1 213 ? -7.863 -6.678 18.142 1.00 90.19 213 TRP A N 1
ATOM 1729 C CA . TRP A 1 213 ? -8.085 -6.815 16.702 1.00 90.19 213 TRP A CA 1
ATOM 1730 C C . TRP A 1 213 ? -6.776 -7.104 15.964 1.00 90.19 213 TRP A C 1
ATOM 1732 O O . TRP A 1 213 ? -5.705 -6.844 16.513 1.00 90.19 213 TRP A O 1
ATOM 1742 N N . PRO A 1 214 ? -6.849 -7.613 14.723 1.00 94.19 214 PRO A N 1
ATOM 1743 C CA . PRO A 1 214 ? -5.675 -7.758 13.875 1.00 94.19 214 PRO A CA 1
ATOM 1744 C C . PRO A 1 214 ? -4.934 -6.426 13.702 1.00 94.19 214 PRO A C 1
ATOM 1746 O O . PRO A 1 214 ? -5.535 -5.343 13.725 1.00 94.19 214 PRO A O 1
ATOM 1749 N N . SER A 1 215 ? -3.623 -6.524 13.537 1.00 95.81 215 SER A N 1
ATOM 1750 C CA . SER A 1 215 ? -2.737 -5.405 13.234 1.00 95.81 215 SER A CA 1
ATOM 1751 C C . SER A 1 215 ? -3.011 -4.818 11.851 1.00 95.81 215 SER A C 1
ATOM 1753 O O . SER A 1 215 ? -3.559 -5.481 10.965 1.00 95.81 215 SER A O 1
ATOM 1755 N N . LEU A 1 216 ? -2.601 -3.568 11.634 1.00 96.12 216 LEU A N 1
ATOM 1756 C CA . LEU A 1 216 ? -2.708 -2.932 10.324 1.00 96.12 216 LEU A CA 1
ATOM 1757 C C . LEU A 1 216 ? -1.977 -3.732 9.242 1.00 96.12 216 LEU A C 1
ATOM 1759 O O . LEU A 1 216 ? -2.479 -3.813 8.121 1.00 96.12 216 LEU A O 1
ATOM 1763 N N . LEU A 1 217 ? -0.830 -4.336 9.570 1.00 96.25 217 LEU A N 1
ATOM 1764 C CA . LEU A 1 217 ? -0.076 -5.180 8.644 1.00 96.25 217 LEU A CA 1
ATOM 1765 C C . LEU A 1 217 ? -0.857 -6.433 8.234 1.00 96.25 217 LEU A C 1
ATOM 1767 O O . LEU A 1 217 ? -0.957 -6.716 7.043 1.00 96.25 217 LEU A O 1
ATOM 1771 N N . GLU A 1 218 ? -1.440 -7.153 9.194 1.00 96.75 218 GLU A N 1
ATOM 1772 C CA . GLU A 1 218 ? -2.262 -8.340 8.913 1.00 96.75 218 GLU A CA 1
ATOM 1773 C C . GLU A 1 218 ? -3.460 -7.977 8.031 1.00 96.75 218 GLU A C 1
ATOM 1775 O O . GLU A 1 218 ? -3.706 -8.629 7.018 1.00 96.75 218 GLU A O 1
ATOM 1780 N N . ILE A 1 219 ? -4.154 -6.881 8.361 1.00 95.94 219 ILE A N 1
ATOM 1781 C CA . ILE A 1 219 ? -5.289 -6.400 7.567 1.00 95.94 219 ILE A CA 1
ATOM 1782 C C . ILE A 1 219 ? -4.833 -6.024 6.154 1.00 95.94 219 ILE A C 1
ATOM 1784 O O . ILE A 1 219 ? -5.487 -6.392 5.184 1.00 95.94 219 ILE A O 1
ATOM 1788 N N . TRP A 1 220 ? -3.721 -5.300 6.007 1.00 95.62 220 TRP A N 1
ATOM 1789 C CA . TRP A 1 220 ? -3.227 -4.897 4.690 1.00 95.62 220 TRP A CA 1
ATOM 1790 C C . TRP A 1 220 ? -2.827 -6.096 3.829 1.00 95.62 220 TRP A C 1
ATOM 1792 O O . TRP A 1 220 ? -3.151 -6.114 2.644 1.00 95.62 220 TRP A O 1
ATOM 1802 N N . ASN A 1 221 ? -2.184 -7.109 4.413 1.00 95.38 221 ASN A N 1
ATOM 1803 C CA . ASN A 1 221 ? -1.787 -8.318 3.693 1.00 95.38 221 ASN A CA 1
ATOM 1804 C C . ASN A 1 221 ? -2.988 -9.057 3.089 1.00 95.38 221 ASN A C 1
ATOM 1806 O O . ASN A 1 221 ? -2.912 -9.480 1.938 1.00 95.38 221 ASN A O 1
ATOM 1810 N N . GLU A 1 222 ? -4.109 -9.124 3.809 1.00 95.00 222 GLU A N 1
ATOM 1811 C CA . GLU A 1 222 ? -5.366 -9.680 3.286 1.00 95.00 222 GLU A CA 1
ATOM 1812 C C . GLU A 1 222 ? -5.997 -8.827 2.178 1.00 95.00 222 GLU A C 1
ATOM 1814 O O . GLU A 1 222 ? -6.725 -9.336 1.325 1.00 95.00 222 GLU A O 1
ATOM 1819 N N . LEU A 1 223 ? -5.733 -7.519 2.177 1.00 94.12 223 LEU A N 1
ATOM 1820 C CA . LEU A 1 223 ? -6.264 -6.590 1.183 1.00 94.12 223 LEU A CA 1
ATOM 1821 C C . LEU A 1 223 ? -5.411 -6.510 -0.087 1.00 94.12 223 LEU A C 1
ATOM 1823 O O . LEU A 1 223 ? -5.951 -6.156 -1.135 1.00 94.12 223 LEU A O 1
ATOM 1827 N N . ARG A 1 224 ? -4.116 -6.858 -0.030 1.00 91.75 224 ARG A N 1
ATOM 1828 C CA . ARG A 1 224 ? -3.189 -6.800 -1.179 1.00 91.75 224 ARG A CA 1
ATOM 1829 C C . ARG A 1 224 ? -3.765 -7.427 -2.460 1.00 91.75 224 ARG A C 1
ATOM 1831 O O . ARG A 1 224 ? -3.740 -6.739 -3.480 1.00 91.75 224 ARG A O 1
ATOM 1838 N N . PRO A 1 225 ? -4.355 -8.643 -2.445 1.00 90.31 225 PRO A N 1
ATOM 1839 C CA . PRO A 1 225 ? -4.895 -9.247 -3.664 1.00 90.31 225 PRO A CA 1
ATOM 1840 C C . PRO A 1 225 ? -6.012 -8.419 -4.314 1.00 90.31 225 PRO A C 1
ATOM 1842 O O . PRO A 1 225 ? -6.099 -8.363 -5.534 1.00 90.31 225 PRO A O 1
ATOM 1845 N N . LEU A 1 226 ? -6.841 -7.743 -3.513 1.00 88.75 226 LEU A N 1
ATOM 1846 C CA . LEU A 1 226 ? -7.942 -6.900 -3.998 1.00 88.75 226 LEU A CA 1
ATOM 1847 C C . LEU A 1 226 ? -7.446 -5.571 -4.574 1.00 88.75 226 LEU A C 1
ATOM 1849 O O . LEU A 1 226 ? -8.098 -4.971 -5.423 1.00 88.75 226 LEU A O 1
ATOM 1853 N N . VAL A 1 227 ? -6.308 -5.088 -4.077 1.00 86.69 227 VAL A N 1
ATOM 1854 C CA . VAL A 1 227 ? -5.650 -3.884 -4.592 1.00 86.69 227 VAL A CA 1
ATOM 1855 C C . VAL A 1 227 ? -4.921 -4.190 -5.899 1.00 86.69 227 VAL A C 1
ATOM 1857 O O . VAL A 1 227 ? -4.937 -3.365 -6.806 1.00 86.69 227 VAL A O 1
ATOM 1860 N N . ASP A 1 228 ? -4.308 -5.367 -6.020 1.00 82.12 228 ASP A N 1
ATOM 1861 C CA . ASP A 1 228 ? -3.547 -5.765 -7.210 1.00 82.12 228 ASP A CA 1
ATOM 1862 C C . ASP A 1 228 ? -4.424 -6.293 -8.351 1.00 82.12 228 ASP A C 1
ATOM 1864 O O . ASP A 1 228 ? -3.982 -6.319 -9.497 1.00 82.12 228 ASP A O 1
ATOM 1868 N N . GLN A 1 229 ? -5.673 -6.667 -8.077 1.00 79.75 229 GLN A N 1
ATOM 1869 C CA . GLN A 1 229 ? -6.627 -7.094 -9.099 1.00 79.75 229 GLN A CA 1
ATOM 1870 C C . GLN A 1 229 ? -7.590 -5.959 -9.465 1.00 79.75 229 GLN A C 1
ATOM 1872 O O . GLN A 1 229 ? -8.038 -5.240 -8.569 1.00 79.75 229 GLN A O 1
ATOM 1877 N N . PRO A 1 230 ? -7.976 -5.808 -10.747 1.00 72.62 230 PRO A N 1
ATOM 1878 C CA . PRO A 1 230 ? -9.062 -4.914 -11.135 1.00 72.62 230 PRO A CA 1
ATOM 1879 C C . PRO A 1 230 ? -10.324 -5.197 -10.297 1.00 72.62 230 PRO A C 1
ATOM 1881 O O . PRO A 1 230 ? -10.667 -6.365 -10.104 1.00 72.62 230 PRO A O 1
ATOM 1884 N N . PRO A 1 231 ? -11.025 -4.170 -9.779 1.00 77.19 231 PRO A N 1
ATOM 1885 C CA . PRO A 1 231 ? -10.917 -2.747 -10.116 1.00 77.19 231 PRO A CA 1
ATOM 1886 C C . PRO A 1 231 ? -9.874 -1.957 -9.302 1.00 77.19 231 PRO A C 1
ATOM 1888 O O . PRO A 1 231 ? -9.916 -0.727 -9.304 1.00 77.19 231 PRO A O 1
ATOM 1891 N N . HIS A 1 232 ? -8.958 -2.624 -8.594 1.00 78.44 232 HIS A N 1
ATOM 1892 C CA . HIS A 1 232 ? -7.909 -2.018 -7.766 1.00 78.44 232 HIS A CA 1
ATOM 1893 C C . HIS A 1 232 ? -8.459 -1.183 -6.597 1.00 78.44 232 HIS A C 1
ATOM 1895 O O . HIS A 1 232 ? -7.883 -0.176 -6.177 1.00 78.44 232 HIS A O 1
ATOM 1901 N N . ARG A 1 233 ? -9.618 -1.575 -6.058 1.00 79.88 233 ARG A N 1
ATOM 1902 C CA . ARG A 1 233 ? -10.331 -0.832 -5.011 1.00 79.88 233 ARG A CA 1
ATOM 1903 C C . ARG A 1 233 ? -10.692 -1.729 -3.844 1.00 79.88 233 ARG A C 1
ATOM 1905 O O . ARG A 1 233 ? -11.181 -2.838 -4.020 1.00 79.88 233 ARG A O 1
ATOM 1912 N N . VAL A 1 234 ? -10.520 -1.190 -2.640 1.00 86.81 234 VAL A N 1
ATOM 1913 C CA . VAL A 1 234 ? -10.987 -1.825 -1.407 1.00 86.81 234 VAL A CA 1
ATOM 1914 C C . VAL A 1 234 ? -12.217 -1.087 -0.905 1.00 86.81 234 VAL A C 1
ATOM 1916 O O . VAL A 1 234 ? -12.119 -0.016 -0.299 1.00 86.81 234 VAL A O 1
ATOM 1919 N N . GLU A 1 235 ? -13.384 -1.675 -1.132 1.00 86.50 235 GLU A N 1
ATOM 1920 C CA . GLU A 1 235 ? -14.637 -1.143 -0.612 1.00 86.50 235 GLU A CA 1
ATOM 1921 C C . GLU A 1 235 ? -14.853 -1.507 0.862 1.00 86.50 235 GLU A C 1
ATOM 1923 O O . GLU A 1 235 ? -14.279 -2.458 1.396 1.00 86.50 235 GLU A O 1
ATOM 1928 N N . ALA A 1 236 ? -15.708 -0.738 1.543 1.00 89.94 236 ALA A N 1
ATOM 1929 C CA . ALA A 1 236 ? -16.006 -0.952 2.957 1.00 89.94 236 ALA A CA 1
ATOM 1930 C C . ALA A 1 236 ? -16.546 -2.364 3.274 1.00 89.94 236 ALA A C 1
ATOM 1932 O O . ALA A 1 236 ? -16.090 -2.921 4.273 1.00 89.94 236 ALA A O 1
ATOM 1933 N N . PRO A 1 237 ? -17.458 -2.971 2.478 1.00 90.56 237 PRO A N 1
ATOM 1934 C CA . PRO A 1 237 ? -17.920 -4.341 2.716 1.00 90.56 237 PRO A CA 1
ATOM 1935 C C . PRO A 1 237 ? -16.788 -5.362 2.738 1.00 90.56 237 PRO A C 1
ATOM 1937 O O . PRO A 1 237 ? -16.701 -6.158 3.671 1.00 90.56 237 PRO A O 1
ATOM 1940 N N . GLU A 1 238 ? -15.886 -5.282 1.766 1.00 91.38 238 GLU A N 1
ATOM 1941 C CA . GLU A 1 238 ? -14.796 -6.240 1.629 1.00 91.38 238 GLU A CA 1
ATOM 1942 C C . GLU A 1 238 ? -13.723 -6.037 2.708 1.00 91.38 238 GLU A C 1
ATOM 1944 O O . GLU A 1 238 ? -13.282 -7.011 3.314 1.00 91.38 238 GLU A O 1
ATOM 1949 N N . LEU A 1 239 ? -13.388 -4.786 3.060 1.00 93.00 239 LEU A N 1
ATOM 1950 C CA . LEU A 1 239 ? -12.529 -4.514 4.220 1.00 93.00 239 LEU A CA 1
ATOM 1951 C C . LEU A 1 239 ? -13.123 -5.103 5.498 1.00 93.00 239 LEU A C 1
ATOM 1953 O O . LEU A 1 239 ? -12.420 -5.771 6.253 1.00 93.00 239 LEU A O 1
ATOM 1957 N N . CYS A 1 240 ? -14.410 -4.856 5.749 1.00 92.56 240 CYS A N 1
ATOM 1958 C CA . CYS A 1 240 ? -15.065 -5.352 6.952 1.00 92.56 240 CYS A CA 1
ATOM 1959 C C . CYS A 1 240 ? -15.019 -6.877 7.001 1.00 92.56 240 CYS A C 1
ATOM 1961 O O . CYS A 1 240 ? -14.645 -7.430 8.029 1.00 92.56 240 CYS A O 1
ATOM 1963 N N . ARG A 1 241 ? -15.325 -7.546 5.886 1.00 91.88 241 ARG A N 1
ATOM 1964 C CA . ARG A 1 241 ? -15.271 -9.004 5.783 1.00 91.88 241 ARG A CA 1
ATOM 1965 C C . ARG A 1 241 ? -13.877 -9.551 6.104 1.00 91.88 241 ARG A C 1
ATOM 1967 O O . ARG A 1 241 ? -13.757 -10.376 6.999 1.00 91.88 241 ARG A O 1
ATOM 1974 N N . ARG A 1 242 ? -12.821 -9.030 5.468 1.00 93.00 242 ARG A N 1
ATOM 1975 C CA . ARG A 1 242 ? -11.432 -9.479 5.701 1.00 93.00 242 ARG A CA 1
ATOM 1976 C C . ARG A 1 242 ? -10.977 -9.275 7.143 1.00 93.00 242 ARG A C 1
ATOM 1978 O O . ARG A 1 242 ? -10.376 -10.163 7.739 1.00 93.00 242 ARG A O 1
ATOM 1985 N N . VAL A 1 243 ? -11.312 -8.128 7.734 1.00 92.62 243 VAL A N 1
ATOM 1986 C CA . VAL A 1 243 ? -11.023 -7.855 9.150 1.00 92.62 243 VAL A CA 1
ATOM 1987 C C . VAL A 1 243 ? -11.759 -8.843 10.060 1.00 92.62 243 VAL A C 1
ATOM 1989 O O . VAL A 1 243 ? -11.192 -9.300 11.049 1.00 92.62 243 VAL A O 1
ATOM 1992 N N . MET A 1 244 ? -13.008 -9.182 9.734 1.00 90.94 244 MET A N 1
ATOM 1993 C CA . MET A 1 244 ? -13.815 -10.134 10.499 1.00 90.94 244 MET A CA 1
ATOM 1994 C C . MET A 1 244 ? -13.296 -11.568 10.417 1.00 90.94 244 MET A C 1
ATOM 1996 O O . MET A 1 244 ? -13.294 -12.255 11.444 1.00 90.94 244 MET A O 1
ATOM 2000 N N . ASP A 1 245 ? -12.835 -11.982 9.237 1.00 90.94 245 ASP A N 1
ATOM 2001 C CA . ASP A 1 245 ? -12.219 -13.289 9.008 1.00 90.94 245 ASP A CA 1
ATOM 2002 C C . ASP A 1 245 ? -10.948 -13.425 9.863 1.00 90.94 245 ASP A C 1
ATOM 2004 O O . ASP A 1 245 ? -10.821 -14.367 10.645 1.00 90.94 245 ASP A O 1
ATOM 2008 N N . LEU A 1 246 ? -10.066 -12.417 9.835 1.00 91.25 246 LEU A N 1
ATOM 2009 C CA . LEU A 1 246 ? -8.858 -12.370 10.672 1.00 91.25 246 LEU A CA 1
ATOM 2010 C C . LEU A 1 246 ? -9.164 -12.312 12.178 1.00 91.25 246 LEU A C 1
ATOM 2012 O O . LEU A 1 246 ? -8.460 -12.905 12.994 1.00 91.25 246 LEU A O 1
ATOM 2016 N N . ALA A 1 247 ? -10.218 -11.597 12.575 1.00 86.56 247 ALA A N 1
ATOM 2017 C CA . ALA A 1 247 ? -10.623 -11.470 13.975 1.00 86.56 247 ALA A CA 1
ATOM 2018 C C . ALA A 1 247 ? -11.359 -12.714 14.518 1.00 86.56 247 ALA A C 1
ATOM 2020 O O . ALA A 1 247 ? -11.845 -12.683 15.656 1.00 86.56 247 ALA A O 1
ATOM 2021 N N . ASN A 1 248 ? -11.475 -13.792 13.727 1.00 79.38 248 ASN A N 1
ATOM 2022 C CA . ASN A 1 248 ? -12.218 -15.011 14.057 1.00 79.38 248 ASN A CA 1
ATOM 2023 C C . ASN A 1 248 ? -13.655 -14.722 14.530 1.00 79.38 248 ASN A C 1
ATOM 2025 O O . ASN A 1 248 ? -14.133 -15.303 15.506 1.00 79.38 248 ASN A O 1
ATOM 2029 N N . GLY A 1 249 ? -14.331 -13.748 13.912 1.00 65.50 249 GLY A N 1
ATOM 2030 C CA . GLY A 1 249 ? -15.732 -13.440 14.220 1.00 65.50 249 GLY A CA 1
ATOM 2031 C C . GLY A 1 249 ? -15.995 -12.796 15.590 1.00 65.50 249 GLY A C 1
ATOM 2032 O O . GLY A 1 249 ? -17.149 -12.517 15.913 1.00 65.50 249 GLY A O 1
ATOM 2033 N N . ARG A 1 250 ? -14.967 -12.530 16.410 1.00 65.81 250 ARG A N 1
ATOM 2034 C CA . ARG A 1 250 ? -15.146 -12.209 17.841 1.00 65.81 250 ARG A CA 1
ATOM 2035 C C . ARG A 1 250 ? -15.926 -10.915 18.111 1.00 65.81 250 ARG A C 1
ATOM 2037 O O . ARG A 1 250 ? -16.497 -10.788 19.192 1.00 65.81 250 ARG A O 1
ATOM 2044 N N . ARG A 1 251 ? -15.971 -9.954 17.170 1.00 72.38 251 ARG A N 1
ATOM 2045 C CA . ARG A 1 251 ? -16.820 -8.742 17.242 1.00 72.38 251 ARG A CA 1
ATOM 2046 C C . ARG A 1 251 ? -17.171 -8.202 15.853 1.00 72.38 251 ARG A C 1
ATOM 2048 O O . ARG A 1 251 ? -16.236 -7.869 15.140 1.00 72.38 251 ARG A O 1
ATOM 2055 N N . PRO A 1 252 ? -18.453 -8.002 15.498 1.00 79.62 252 PRO A N 1
ATOM 2056 C CA . PRO A 1 252 ? -18.845 -7.570 14.156 1.00 79.62 252 PRO A CA 1
ATOM 2057 C C . PRO A 1 252 ? -18.367 -6.147 13.818 1.00 79.62 252 PRO A C 1
ATOM 2059 O O . PRO A 1 252 ? -18.657 -5.191 14.543 1.00 79.62 252 PRO A O 1
ATOM 2062 N N . LEU A 1 253 ? -17.685 -6.000 12.678 1.00 88.25 253 LEU A N 1
ATOM 2063 C CA . LEU A 1 253 ? -17.457 -4.737 11.979 1.00 88.25 253 LEU A CA 1
ATOM 2064 C C . LEU A 1 253 ? -18.439 -4.655 10.811 1.00 88.25 253 LEU A C 1
ATOM 2066 O O . LEU A 1 253 ? -18.337 -5.427 9.863 1.00 88.25 253 LEU A O 1
ATOM 2070 N N . SER A 1 254 ? -19.385 -3.718 10.858 1.00 89.69 254 SER A N 1
ATOM 2071 C CA . SER A 1 254 ? -20.247 -3.435 9.706 1.00 89.69 254 SER A CA 1
ATOM 2072 C C . SER A 1 254 ? -19.673 -2.302 8.844 1.00 89.69 254 SER A C 1
ATOM 2074 O O . SER A 1 254 ? -18.991 -1.422 9.383 1.00 89.69 254 SER A O 1
ATOM 2076 N N . PRO A 1 255 ? -20.007 -2.232 7.540 1.00 90.75 255 PRO A N 1
ATOM 2077 C CA . PRO A 1 255 ? -19.572 -1.138 6.664 1.00 90.75 255 PRO A CA 1
ATOM 2078 C C . PRO A 1 255 ? -19.962 0.247 7.193 1.00 90.75 255 PRO A C 1
ATOM 2080 O O . PRO A 1 255 ? -19.168 1.185 7.155 1.00 90.75 255 PRO A O 1
ATOM 2083 N N . SER A 1 256 ? -21.159 0.374 7.772 1.00 89.44 256 SER A N 1
ATOM 2084 C CA . SER A 1 256 ? -21.624 1.614 8.405 1.00 89.44 256 SER A CA 1
ATOM 2085 C C . SER A 1 256 ? -20.793 1.987 9.635 1.00 89.44 256 SER A C 1
ATOM 2087 O O . SER A 1 256 ? -20.534 3.168 9.877 1.00 89.44 256 SER A O 1
ATOM 2089 N N . CYS A 1 257 ? -20.359 0.991 10.414 1.00 90.56 257 CYS A N 1
ATOM 2090 C CA . CYS A 1 257 ? -19.475 1.194 11.558 1.00 90.56 257 CYS A CA 1
ATOM 2091 C C . CYS A 1 257 ? -18.091 1.667 11.097 1.00 90.56 257 CYS A C 1
ATOM 2093 O O . CYS A 1 257 ? -17.609 2.694 11.578 1.00 90.56 257 CYS A O 1
ATOM 2095 N N . TRP A 1 258 ? -17.511 0.985 10.103 1.00 92.62 258 TRP A N 1
ATOM 2096 C CA . TRP A 1 258 ? -16.251 1.376 9.472 1.00 92.62 258 TRP A CA 1
ATOM 2097 C C . TRP A 1 258 ? -16.300 2.809 8.941 1.00 92.62 258 TRP A C 1
ATOM 2099 O O . TRP A 1 258 ? -15.458 3.625 9.303 1.00 92.62 258 TRP A O 1
ATOM 2109 N N . ASN A 1 259 ? -17.322 3.159 8.156 1.00 90.31 259 ASN A N 1
ATOM 2110 C CA . ASN A 1 259 ? -17.464 4.502 7.595 1.00 90.31 259 ASN A CA 1
ATOM 2111 C C . ASN A 1 259 ? -17.580 5.574 8.687 1.00 90.31 259 ASN A C 1
ATOM 2113 O O . ASN A 1 259 ? -17.006 6.656 8.561 1.00 90.31 259 ASN A O 1
ATOM 2117 N N . ARG A 1 260 ? -18.270 5.278 9.796 1.00 89.44 260 ARG A N 1
ATOM 2118 C CA . ARG A 1 260 ? -18.336 6.183 10.952 1.00 89.44 260 ARG A CA 1
ATOM 2119 C C . ARG A 1 260 ? -16.965 6.370 11.600 1.00 89.44 260 ARG A C 1
ATOM 2121 O O . ARG A 1 260 ? -16.607 7.501 11.926 1.00 89.44 260 ARG A O 1
ATOM 2128 N N . TRP A 1 261 ? -16.196 5.295 11.774 1.00 92.00 261 TRP A N 1
ATOM 2129 C CA . TRP A 1 261 ? -14.833 5.375 12.305 1.00 92.00 261 TRP A CA 1
ATOM 2130 C C . TRP A 1 261 ? -13.918 6.153 11.364 1.00 92.00 261 TRP A C 1
ATOM 2132 O O . TRP A 1 261 ? -13.227 7.057 11.821 1.00 92.00 261 TRP A O 1
ATOM 2142 N N . ALA A 1 262 ? -13.970 5.871 10.062 1.00 91.19 262 ALA A N 1
ATOM 2143 C CA . ALA A 1 262 ? -13.193 6.560 9.040 1.00 91.19 262 ALA A CA 1
ATOM 2144 C C . ALA A 1 262 ? -13.517 8.061 8.991 1.00 91.19 262 ALA A C 1
ATOM 2146 O O . ALA A 1 262 ? -12.605 8.881 8.938 1.00 91.19 262 ALA A O 1
ATOM 2147 N N . ASN A 1 263 ? -14.794 8.442 9.090 1.00 88.88 263 ASN A N 1
ATOM 2148 C CA . ASN A 1 263 ? -15.199 9.848 9.145 1.00 88.88 263 ASN A CA 1
ATOM 2149 C C . ASN A 1 263 ? -14.745 10.539 10.435 1.00 88.88 263 ASN A C 1
ATOM 2151 O O . ASN A 1 263 ? -14.251 11.664 10.377 1.00 88.88 263 ASN A O 1
ATOM 2155 N N . ARG A 1 264 ? -14.854 9.870 11.590 1.00 89.12 264 ARG A N 1
ATOM 2156 C CA . ARG A 1 264 ? -14.352 10.402 12.867 1.00 89.12 264 ARG A CA 1
ATOM 2157 C C . ARG A 1 264 ? -12.829 10.564 12.843 1.00 89.12 264 ARG A C 1
ATOM 2159 O O . ARG A 1 264 ? -12.321 11.587 13.292 1.00 89.12 264 ARG A O 1
ATOM 2166 N N . ALA A 1 265 ? -12.114 9.589 12.286 1.00 90.81 265 ALA A N 1
ATOM 2167 C CA . ALA A 1 265 ? -10.668 9.623 12.103 1.00 90.81 265 ALA A CA 1
ATOM 2168 C C . ALA A 1 265 ? -10.245 10.765 11.168 1.00 90.81 265 ALA A C 1
ATOM 2170 O O . ALA A 1 265 ? -9.379 11.558 11.527 1.00 90.81 265 ALA A O 1
ATOM 2171 N N . LYS A 1 266 ? -10.928 10.913 10.025 1.00 89.38 266 LYS A N 1
ATOM 2172 C CA . LYS A 1 266 ? -10.748 12.028 9.086 1.00 89.38 266 LYS A CA 1
ATOM 2173 C C . LYS A 1 266 ? -10.970 13.381 9.765 1.00 89.38 266 LYS A C 1
ATOM 2175 O O . LYS A 1 266 ? -10.134 14.261 9.624 1.00 89.38 266 LYS A O 1
ATOM 2180 N N . GLY A 1 267 ? -12.061 13.543 10.519 1.00 88.44 267 GLY A N 1
ATOM 2181 C CA . GLY A 1 267 ? -12.360 14.783 11.242 1.00 88.44 267 GLY A CA 1
ATOM 2182 C C . GLY A 1 267 ? -11.306 15.126 12.298 1.00 88.44 267 GLY A C 1
ATOM 2183 O O . GLY A 1 267 ? -10.871 16.270 12.376 1.00 88.44 267 GLY A O 1
ATOM 2184 N N . CYS A 1 268 ? -10.841 14.127 13.055 1.00 88.00 268 CYS A N 1
ATOM 2185 C CA . CYS A 1 268 ? -9.785 14.298 14.056 1.00 88.00 268 CYS A CA 1
ATOM 2186 C C . CYS A 1 268 ? -8.424 14.648 13.434 1.00 88.00 268 CYS A C 1
ATOM 2188 O O . CYS A 1 268 ? -7.681 15.446 13.998 1.00 88.00 268 CYS A O 1
ATOM 2190 N N . ALA A 1 269 ? -8.095 14.071 12.275 1.00 89.56 269 ALA A N 1
ATOM 2191 C CA . ALA A 1 269 ? -6.898 14.445 11.529 1.00 89.56 269 ALA A CA 1
ATOM 2192 C C . ALA A 1 269 ? -7.032 15.867 10.965 1.00 89.56 269 ALA A C 1
ATOM 2194 O O . ALA A 1 269 ? -6.156 16.694 11.190 1.00 89.56 269 ALA A O 1
ATOM 2195 N N . ARG A 1 270 ? -8.161 16.192 10.319 1.00 89.38 270 ARG A N 1
ATOM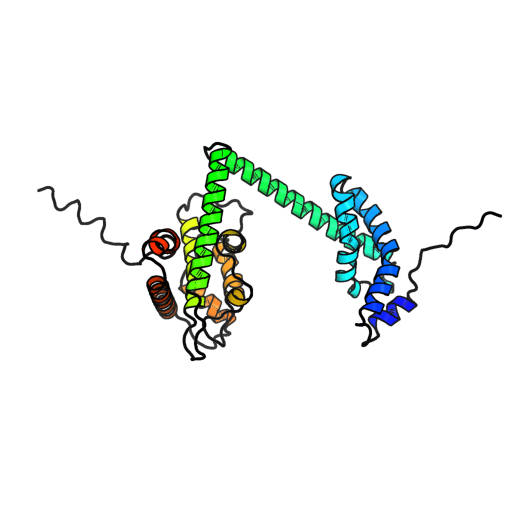 2196 C CA . ARG A 1 270 ? -8.416 17.514 9.724 1.00 89.38 270 ARG A CA 1
ATOM 2197 C C . ARG A 1 270 ? -8.320 18.653 10.736 1.00 89.38 270 ARG A C 1
ATOM 2199 O O . ARG A 1 270 ? -7.818 19.708 10.389 1.00 89.38 270 ARG A O 1
ATOM 2206 N N . SER A 1 271 ? -8.740 18.449 11.986 1.00 88.50 271 SER A N 1
ATOM 2207 C CA . SER A 1 271 ? -8.622 19.481 13.029 1.00 88.50 271 SER A CA 1
ATOM 2208 C C . SER A 1 271 ? -7.183 19.750 13.492 1.00 88.50 271 SER A C 1
ATOM 2210 O O . SER A 1 271 ? -6.965 20.691 14.246 1.00 88.50 271 SER A O 1
ATOM 2212 N N . LYS A 1 272 ? -6.216 18.905 13.112 1.00 88.69 272 LYS A N 1
ATOM 2213 C CA . LYS A 1 272 ? -4.801 18.998 13.516 1.00 88.69 272 LYS A CA 1
ATOM 2214 C C . LYS A 1 272 ? -3.858 19.340 12.359 1.00 88.69 272 LYS A C 1
ATOM 2216 O O . LYS A 1 272 ? -2.669 19.541 12.587 1.00 88.69 272 LYS A O 1
ATOM 2221 N N . ILE A 1 273 ? -4.368 19.356 11.132 1.00 90.88 273 ILE A N 1
ATOM 2222 C CA . ILE A 1 273 ? -3.616 19.614 9.901 1.00 90.88 273 ILE A CA 1
ATOM 2223 C C . ILE A 1 273 ? -4.030 20.998 9.404 1.00 90.88 273 ILE A C 1
ATOM 2225 O O . ILE A 1 273 ? -5.206 21.351 9.517 1.00 90.88 273 ILE A O 1
ATOM 2229 N N . SER A 1 274 ? -3.091 21.794 8.884 1.00 91.44 274 SER A N 1
ATOM 2230 C CA . SER A 1 274 ? -3.464 23.099 8.332 1.00 91.44 274 SER A CA 1
ATOM 2231 C C . SER A 1 274 ? -4.400 22.919 7.126 1.00 91.44 274 SER A C 1
ATOM 2233 O O . SER A 1 274 ? -4.324 21.892 6.443 1.00 91.44 274 SER A O 1
ATOM 2235 N N . PRO A 1 275 ? -5.296 23.879 6.843 1.00 90.38 275 PRO A N 1
ATOM 2236 C CA . PRO A 1 275 ? -6.173 23.801 5.676 1.00 90.38 275 PRO A CA 1
ATOM 2237 C C . PRO A 1 275 ? -5.404 23.588 4.365 1.00 90.38 275 PRO A C 1
ATOM 2239 O O . PRO A 1 275 ? -5.808 22.768 3.546 1.00 90.38 275 PRO A O 1
ATOM 2242 N N . GLU A 1 276 ? -4.259 24.255 4.209 1.00 89.00 276 GLU A N 1
ATOM 2243 C CA . GLU A 1 276 ? -3.411 24.167 3.017 1.00 89.00 276 GLU A CA 1
ATOM 2244 C C . GLU A 1 276 ? -2.800 22.767 2.866 1.00 89.00 276 GLU A C 1
ATOM 2246 O O . GLU A 1 276 ? -2.923 22.144 1.812 1.00 89.00 276 GLU A O 1
ATOM 2251 N N . ASP A 1 277 ? -2.200 22.239 3.941 1.00 89.44 277 ASP A N 1
ATOM 2252 C CA . ASP A 1 277 ? -1.656 20.876 3.990 1.00 89.44 277 ASP A CA 1
ATOM 2253 C C . ASP A 1 277 ? -2.750 19.832 3.693 1.00 89.44 277 ASP A C 1
ATOM 2255 O O . ASP A 1 277 ? -2.516 18.839 2.996 1.00 89.44 277 ASP A O 1
ATOM 2259 N N . TRP A 1 278 ? -3.957 20.041 4.231 1.00 88.00 278 TRP A N 1
ATOM 2260 C CA . TRP A 1 278 ? -5.091 19.140 4.051 1.00 88.00 278 TRP A CA 1
ATOM 2261 C C . TRP A 1 278 ? -5.545 19.076 2.596 1.00 88.00 278 TRP A C 1
ATOM 2263 O O . TRP A 1 278 ? -5.660 17.980 2.036 1.00 88.00 278 TRP A O 1
ATOM 2273 N N . ASP A 1 279 ? -5.806 20.234 1.995 1.00 84.81 279 ASP A N 1
ATOM 2274 C CA . ASP A 1 279 ? -6.346 20.333 0.642 1.00 84.81 279 ASP A CA 1
ATOM 2275 C C . ASP A 1 279 ? -5.346 19.824 -0.405 1.00 84.81 279 ASP A C 1
ATOM 2277 O O . ASP A 1 279 ? -5.738 19.148 -1.358 1.00 84.81 279 ASP A O 1
ATOM 2281 N N . GLU A 1 280 ? -4.050 20.066 -0.195 1.00 82.00 280 GLU A N 1
ATOM 2282 C CA . GLU A 1 280 ? -2.993 19.634 -1.110 1.00 82.00 280 GLU A CA 1
ATOM 2283 C C . GLU A 1 280 ? -2.691 18.126 -1.014 1.00 82.00 280 GLU A C 1
ATOM 2285 O O . GLU A 1 280 ? -2.503 17.446 -2.031 1.00 82.00 280 GLU A O 1
ATOM 2290 N N . LEU A 1 281 ? -2.609 17.575 0.202 1.00 84.12 281 LEU A N 1
ATOM 2291 C CA . LEU A 1 281 ? -2.047 16.235 0.423 1.00 84.12 281 LEU A CA 1
ATOM 2292 C C . LEU A 1 281 ? -3.102 15.163 0.708 1.00 84.12 281 LEU A C 1
ATOM 2294 O O . LEU A 1 281 ? -2.929 14.015 0.299 1.00 84.12 281 LEU A O 1
ATOM 2298 N N . PHE A 1 282 ? -4.197 15.513 1.386 1.00 86.12 282 PHE A N 1
ATOM 2299 C CA . PHE A 1 282 ? -5.129 14.533 1.956 1.00 86.12 282 PHE A CA 1
ATOM 2300 C C . PHE A 1 282 ? -6.513 14.555 1.307 1.00 86.12 282 PHE A C 1
ATOM 2302 O O . PHE A 1 282 ? -7.091 13.491 1.077 1.00 86.12 282 PHE A O 1
ATOM 2309 N N . ALA A 1 283 ? -7.044 15.728 0.957 1.00 84.75 283 ALA A N 1
ATOM 2310 C CA . ALA A 1 283 ? -8.356 15.859 0.324 1.00 84.75 283 ALA A CA 1
ATOM 2311 C C . ALA A 1 283 ? -8.513 15.042 -0.980 1.00 84.75 283 ALA A C 1
ATOM 2313 O O . ALA A 1 283 ? -9.577 14.439 -1.158 1.00 84.75 283 ALA A O 1
ATOM 2314 N N . PRO A 1 284 ? -7.492 14.914 -1.860 1.00 79.81 284 PRO A N 1
ATOM 2315 C CA . PRO A 1 284 ? -7.600 14.078 -3.058 1.00 79.81 284 PRO A CA 1
ATOM 2316 C C . PRO A 1 284 ? -7.805 12.587 -2.751 1.00 79.81 284 PRO A C 1
ATOM 2318 O O . PRO A 1 284 ? -8.495 11.894 -3.501 1.00 79.81 284 PRO A O 1
ATOM 2321 N N . LEU A 1 285 ? -7.219 12.112 -1.646 1.00 82.19 285 LEU A N 1
ATOM 2322 C CA . LEU A 1 285 ? -7.279 10.726 -1.169 1.00 82.19 285 LEU A CA 1
ATOM 2323 C C . LEU A 1 285 ? -8.547 10.447 -0.354 1.00 82.19 285 LEU A C 1
ATOM 2325 O O . LEU A 1 285 ? -9.035 9.320 -0.305 1.00 82.19 285 LEU A O 1
ATOM 2329 N N . LEU A 1 286 ? -9.071 11.474 0.311 1.00 82.44 286 LEU A N 1
ATOM 2330 C CA . LEU A 1 286 ? -10.166 11.384 1.269 1.00 82.44 286 LEU A CA 1
ATOM 2331 C C . LEU A 1 286 ? -11.328 12.293 0.854 1.00 82.44 286 LEU A C 1
ATOM 2333 O O . LEU A 1 286 ? -11.684 13.194 1.621 1.00 82.44 286 LEU A O 1
ATOM 2337 N N . PRO A 1 287 ? -11.936 12.079 -0.329 1.00 65.44 287 PRO A N 1
ATOM 2338 C CA . PRO A 1 287 ? -12.986 12.958 -0.812 1.00 65.44 287 PRO A CA 1
ATOM 2339 C C . PRO A 1 287 ? -14.131 13.028 0.201 1.00 65.44 287 PRO A C 1
ATOM 2341 O O . PRO A 1 287 ? -14.591 12.013 0.739 1.00 65.44 287 PRO A O 1
ATOM 2344 N N . ASP A 1 288 ? -14.590 14.247 0.473 1.00 59.75 288 ASP A N 1
ATOM 2345 C CA . ASP A 1 288 ? -15.827 14.459 1.205 1.00 59.75 288 ASP A CA 1
ATOM 2346 C C . ASP A 1 288 ? -16.967 13.909 0.339 1.00 59.75 288 ASP A C 1
ATOM 2348 O O . ASP A 1 288 ? -17.186 14.347 -0.791 1.00 59.75 288 ASP A O 1
ATOM 2352 N N . SER A 1 289 ? -17.689 12.916 0.862 1.00 43.97 289 SER A N 1
ATOM 2353 C CA . SER A 1 289 ? -18.785 12.211 0.184 1.00 43.97 289 SER A CA 1
ATOM 2354 C C . SER A 1 289 ? -19.980 13.111 -0.186 1.00 43.97 289 SER A C 1
ATOM 2356 O O . SER A 1 289 ? -20.990 12.615 -0.663 1.00 43.97 289 SER A O 1
ATOM 2358 N N . SER A 1 290 ? -19.869 14.427 0.007 1.00 34.44 290 SER A N 1
ATOM 2359 C CA . SER A 1 290 ? -20.864 15.450 -0.317 1.00 34.44 290 SER A CA 1
ATOM 2360 C C . SER A 1 290 ? -20.608 16.207 -1.631 1.00 34.44 290 SER A C 1
ATOM 2362 O O . SER A 1 290 ? -21.370 17.117 -1.943 1.00 34.44 290 SER A O 1
ATOM 2364 N N . ARG A 1 291 ? -19.576 15.870 -2.423 1.00 33.75 291 ARG A N 1
ATOM 2365 C CA . ARG A 1 291 ? -19.351 16.495 -3.753 1.00 33.75 291 ARG A CA 1
ATOM 2366 C C . ARG A 1 291 ? -19.868 15.694 -4.954 1.00 33.75 291 ARG A C 1
ATOM 2368 O O . ARG A 1 291 ? -19.721 16.142 -6.085 1.00 33.75 291 ARG A O 1
ATOM 2375 N N . SER A 1 292 ? -20.511 14.556 -4.722 1.00 29.98 292 SER A N 1
ATOM 2376 C CA . SER A 1 292 ? -21.324 13.871 -5.729 1.00 29.98 292 SER A CA 1
ATOM 2377 C C . SER A 1 292 ? -22.776 14.315 -5.525 1.00 29.98 292 SER A C 1
ATOM 2379 O O . SER A 1 292 ? -23.273 14.191 -4.409 1.00 29.98 292 SER A O 1
ATOM 2381 N N . CYS A 1 293 ? -23.427 14.836 -6.575 1.00 28.25 293 CYS A N 1
ATOM 2382 C CA . CYS A 1 293 ? -24.859 15.202 -6.646 1.00 28.25 293 CYS A CA 1
ATOM 2383 C C . CYS A 1 293 ? -25.273 16.685 -6.438 1.00 28.25 293 CYS A C 1
ATOM 2385 O O . CYS A 1 293 ? -26.378 16.937 -5.977 1.00 28.25 293 CYS A O 1
ATOM 2387 N N . LYS A 1 294 ? -24.452 17.689 -6.809 1.00 28.83 294 LYS A N 1
ATOM 2388 C CA . LYS A 1 294 ? -24.925 19.095 -6.983 1.00 28.83 294 LYS A CA 1
ATOM 2389 C C . LYS A 1 294 ? -24.207 19.895 -8.087 1.00 28.83 294 LYS A C 1
ATOM 2391 O O . LYS A 1 294 ? -23.959 21.085 -7.920 1.00 28.83 294 LYS A O 1
ATOM 2396 N N . ARG A 1 295 ? -23.813 19.268 -9.200 1.00 32.62 295 ARG A N 1
ATOM 2397 C CA . ARG A 1 295 ? -23.169 20.006 -10.308 1.00 32.62 295 ARG A CA 1
ATOM 2398 C C . ARG A 1 295 ? -23.823 19.855 -11.682 1.00 32.62 295 ARG A C 1
ATOM 2400 O O . ARG A 1 295 ? -23.256 20.355 -12.637 1.00 32.62 295 ARG A O 1
ATOM 2407 N N . GLU A 1 296 ? -25.010 19.253 -11.763 1.00 35.00 296 GLU A N 1
ATOM 2408 C CA . GLU A 1 296 ? -25.742 19.101 -13.036 1.00 35.00 296 GLU A CA 1
ATOM 2409 C C . GLU A 1 296 ? -27.156 19.711 -13.041 1.00 35.00 296 GLU A C 1
ATOM 2411 O O . GLU A 1 296 ? -27.840 19.609 -14.044 1.00 35.00 296 GLU A O 1
ATOM 2416 N N . GLU A 1 297 ? -27.594 20.425 -11.994 1.00 35.66 297 GLU A N 1
ATOM 2417 C CA . GLU A 1 297 ? -28.933 21.062 -11.986 1.00 35.66 297 GLU A CA 1
ATOM 2418 C C . GLU A 1 297 ? -28.919 22.599 -11.922 1.00 35.66 297 GLU A C 1
ATOM 2420 O O . GLU A 1 297 ? -29.974 23.215 -11.798 1.00 35.66 297 GLU A O 1
ATOM 2425 N N . THR A 1 298 ? -27.759 23.256 -12.040 1.00 37.00 298 THR A N 1
ATOM 2426 C CA . THR A 1 298 ? -27.690 24.732 -11.955 1.00 37.00 298 THR A CA 1
ATOM 2427 C C . THR A 1 298 ? -27.358 25.448 -13.266 1.00 37.00 298 THR A C 1
ATOM 2429 O O . THR A 1 298 ? -27.251 26.667 -13.248 1.00 37.00 298 THR A O 1
ATOM 2432 N N . GLU A 1 299 ? -27.231 24.750 -14.402 1.00 40.00 299 GLU A N 1
ATOM 2433 C CA . GLU A 1 299 ? -26.950 25.402 -15.701 1.00 40.00 299 GLU A CA 1
ATOM 2434 C C . GLU A 1 299 ? -28.081 25.299 -16.746 1.00 40.00 299 GLU A C 1
ATOM 2436 O O . GLU A 1 299 ? -28.016 25.991 -17.759 1.00 40.00 299 GLU A O 1
ATOM 2441 N N . GLU A 1 300 ? -29.174 24.567 -16.487 1.00 39.94 300 GLU A N 1
ATOM 2442 C CA . GLU A 1 300 ? -30.359 24.546 -17.377 1.00 39.94 300 GLU A CA 1
ATOM 2443 C C . GLU A 1 300 ? -31.536 25.425 -16.896 1.00 39.94 300 GLU A C 1
ATOM 2445 O O . GLU A 1 300 ? -32.565 25.506 -17.561 1.00 39.94 300 GLU A O 1
ATOM 2450 N N . GLY A 1 301 ? -31.390 26.142 -15.773 1.00 37.09 301 GLY A N 1
ATOM 2451 C CA . GLY A 1 301 ? -32.446 26.992 -15.194 1.00 37.09 301 GLY A CA 1
ATOM 2452 C C . GLY A 1 301 ? -32.328 28.504 -15.437 1.00 37.09 301 GLY A C 1
ATOM 2453 O O . GLY A 1 301 ? -33.257 29.232 -15.102 1.00 37.09 301 GLY A O 1
ATOM 2454 N N . GLU A 1 302 ? -31.223 28.995 -16.008 1.00 39.69 302 GLU A N 1
ATOM 2455 C CA . GLU A 1 302 ? -30.966 30.442 -16.192 1.00 39.69 302 GLU A CA 1
ATOM 2456 C C . GLU A 1 302 ? -30.756 30.847 -17.661 1.00 39.69 302 GLU A C 1
ATOM 2458 O O . GLU A 1 302 ? -29.996 31.759 -17.984 1.00 39.69 302 GLU A O 1
ATOM 2463 N N . ARG A 1 303 ? -31.470 30.188 -18.577 1.00 42.56 303 ARG A N 1
ATOM 2464 C CA . ARG A 1 303 ? -31.768 30.751 -19.904 1.00 42.56 303 ARG A CA 1
ATOM 2465 C C . ARG A 1 303 ? -33.250 30.578 -20.218 1.00 42.56 303 ARG A C 1
ATOM 2467 O O . ARG A 1 303 ? -33.629 29.770 -21.062 1.00 42.56 303 ARG A O 1
ATOM 2474 N N . GLN A 1 304 ? -34.068 31.326 -19.479 1.00 38.47 304 GLN A N 1
ATOM 2475 C CA . GLN A 1 304 ? -35.278 31.925 -20.047 1.00 38.47 304 GLN A CA 1
ATOM 2476 C C . GLN A 1 304 ? -34.884 33.190 -20.806 1.00 38.47 304 GLN A C 1
ATOM 2478 O O . GLN A 1 304 ? -33.978 33.900 -20.312 1.00 38.47 304 GLN A O 1
#

Sequence (304 aa):
MMTTPPNHGSIDVEHWISFLTDPDSDSREKRDRTMEAWLPAIREAAERVASRFGPRWKQELVDEAPLIIWERRASFDPDRGTFQAFCSVVLYHAFLDIVEKSARAEAAAAQCAKELGRLKGTPADWENELQKHQERRRRTREILDRVACRPDGSRDVHLYAVFLMRLRQGMTVLVSRDPDAALPPAFSLARFIEDSCLVWRSWEQAERFKADWPSLLEIWNELRPLVDQPPHRVEAPELCRRVMDLANGRRPLSPSCWNRWANRAKGCARSKISPEDWDELFAPLLPDSSRSCKREETEEGERQ

Mean predicted aligned error: 18.06 Å

Solvent-accessible surface area (backbone atoms only — not comparable to full-atom values): 17788 Å² total; per-residue (Å²): 136,86,79,77,78,81,84,90,78,67,83,56,64,70,67,52,52,56,55,78,71,40,94,79,51,79,46,68,68,58,50,53,51,51,46,65,70,43,46,64,52,43,43,58,24,26,54,61,48,28,64,76,71,40,81,88,47,31,62,63,49,37,70,47,37,62,59,57,48,61,76,48,50,89,73,69,53,74,93,80,46,54,70,54,58,51,43,34,54,56,49,43,55,52,49,49,53,50,52,52,50,50,51,49,51,51,49,49,50,51,49,48,51,53,54,51,69,68,47,93,73,52,79,69,51,54,53,50,52,48,50,52,51,51,50,52,47,51,54,53,47,56,51,50,64,71,58,60,58,79,72,86,84,59,97,56,68,29,38,47,48,39,33,56,53,49,47,54,44,15,51,32,48,63,66,43,70,47,83,82,63,72,69,56,96,85,59,50,52,41,55,45,41,40,77,71,69,57,66,70,52,75,68,58,33,62,32,30,49,34,96,91,42,56,27,46,46,61,49,46,62,71,42,34,66,45,33,51,34,89,78,19,52,73,50,56,64,59,52,28,49,54,49,30,61,72,41,69,65,76,66,92,59,48,42,70,55,49,52,50,48,40,51,53,18,47,52,60,46,55,77,70,43,54,73,68,59,34,59,74,70,42,39,82,39,55,65,68,86,77,74,70,91,81,84,83,78,79,80,85,75,81,76,125

Radius of gyration: 27.77 Å; Cα contacts (8 Å, |Δi|>4): 220; chains: 1; bounding box: 97×71×51 Å

Secondary structure (DSSP, 8-state):
---PPP------HHHHHHHHH-TTTT-HHHHHHHHHHHHHHHHHHHHHHHGGG-TTTHHHHHHHHHHHHHHHGGG--GGG--HHHHHHHHHHHHHHHHHHHHHHHHHHHHHHHHHHTTS---HHHHHHHHHHHHHHHHHHHHHHHHH-----SSSS--HHHHHHHHHHHHHHHHHTT-TTS---TT--HHHHIIIII----HHHHH-BSSTTSPBHHHHHHHHHHHHHSTT----HHHHHHHHHHHTTTSS---HHHHHHHHHHHHHHHHTTS-HHHIIIIITTTS--TTSSSSSSSSSSSS--